Protein AF-A0A9X1KWG5-F1 (afdb_monomer_lite)

Secondary structure (DSSP, 8-state):
-----------SSSHHHHTT------------S---S--TIIIIIHHHHHHHHTT-TTHHHHHHHHHTTTEEE-TTS-EEEE--GGG-HHHHHHTS--BSS-HHHHHHHHHHHHHT--SHHHHHHHHHHHHHHHHTEETTTTEEPBHHHHHHHSTTSTT-GGGSHHHHHHHHHHHHHHTT--GGGS-THHHHHHHHHT--HHHHHHHHHHHHHHHTT-SEEEEEGGGHHHHHHHHHHH--S-EEEEEEEE-TTS-EEEEEEEE-TT-TTTHHHHTS--

Organism: NCBI:txid2879465

Foldseek 3Di:
DDDDDDDDDDDPPPVVVVVPPPDDDDDDPDDPDDPQAAFLLLQQLLQLLLCVLQVPPCSNLLSQLLCVLFAHADPLGDGPDGDVLLVPLVCCVQQLVQAQAALVVQLVVLLVQCLPDPDSNSNSSSLNSLSSSLLQQDPVVNTGHHSVCVPPPPRPRSNPSLQVLVSQVVSSQSSCVSVVHDPVSDDCLLSNVSSVPSDDRLLNSQSSSLVVCQSVVPQKDKAAPVNVVSNVVSVVVVVPQPDKDWAWDADPVRGIIIMIGRDDPVPPPCVVVVVVPD

Structure (mmCIF, N/CA/C/O backbone):
data_AF-A0A9X1KWG5-F1
#
_entry.id   AF-A0A9X1KWG5-F1
#
loop_
_atom_site.group_PDB
_atom_site.id
_atom_site.type_symbol
_atom_site.label_atom_id
_atom_site.label_alt_id
_atom_site.label_comp_id
_atom_site.label_asym_id
_atom_site.label_entity_id
_atom_site.label_seq_id
_atom_site.pdbx_PDB_ins_code
_atom_site.Cartn_x
_atom_site.Cartn_y
_atom_site.Cartn_z
_atom_site.occupancy
_atom_site.B_iso_or_equiv
_atom_site.auth_seq_id
_atom_site.auth_comp_id
_atom_site.auth_asym_id
_atom_site.auth_atom_id
_atom_site.pdbx_PDB_model_num
ATOM 1 N N . MET A 1 1 ? -36.859 0.861 64.905 1.00 45.53 1 MET A N 1
ATOM 2 C CA . MET A 1 1 ? -37.191 2.152 64.253 1.00 45.53 1 MET A CA 1
ATOM 3 C C . MET A 1 1 ? -35.965 2.612 63.467 1.00 45.53 1 MET A C 1
ATOM 5 O O . MET A 1 1 ? -34.962 2.935 64.073 1.00 45.53 1 MET A O 1
ATOM 9 N N . LYS A 1 2 ? -35.886 2.253 62.179 1.00 50.62 2 LYS A N 1
ATOM 10 C CA . LYS A 1 2 ? -35.896 3.161 61.008 1.00 50.62 2 LYS A CA 1
ATOM 11 C C . LYS A 1 2 ? -34.927 4.355 61.095 1.00 50.62 2 LYS A C 1
ATOM 13 O O . LYS A 1 2 ? -35.296 5.399 61.612 1.00 50.62 2 LYS A O 1
ATOM 18 N N . SER A 1 3 ? -33.773 4.227 60.436 1.00 44.81 3 SER A N 1
ATOM 19 C CA . SER A 1 3 ? -33.130 5.342 59.731 1.00 44.81 3 SER A CA 1
ATOM 20 C C . SER A 1 3 ? -32.400 4.812 58.492 1.00 44.81 3 SER A C 1
ATOM 22 O O . SER A 1 3 ? -31.294 4.289 58.556 1.00 44.81 3 SER A O 1
ATOM 24 N N . LEU A 1 4 ? -33.102 4.886 57.365 1.00 53.97 4 LEU A N 1
ATOM 25 C CA . LEU A 1 4 ? -32.580 4.826 56.004 1.00 53.97 4 LEU A CA 1
ATOM 26 C C . LEU A 1 4 ? -32.917 6.187 55.403 1.00 53.97 4 LEU A C 1
ATOM 28 O O . LEU A 1 4 ? -34.087 6.566 55.488 1.00 53.97 4 LEU A O 1
ATOM 32 N N . LYS A 1 5 ? -31.940 6.870 54.792 1.00 52.62 5 LYS A N 1
ATOM 33 C CA . LYS A 1 5 ? -32.085 7.698 53.575 1.00 52.62 5 LYS A CA 1
ATOM 34 C C . LYS A 1 5 ? -30.846 8.567 53.356 1.00 52.62 5 LYS A C 1
ATOM 36 O O . LYS A 1 5 ? -30.609 9.497 54.116 1.00 52.62 5 LYS A O 1
ATOM 41 N N . ASN A 1 6 ? -30.115 8.273 52.281 1.00 46.72 6 ASN A N 1
ATOM 42 C CA . ASN A 1 6 ? -29.757 9.208 51.201 1.00 46.72 6 ASN A CA 1
ATOM 43 C C . ASN A 1 6 ? -28.420 8.820 50.562 1.00 46.72 6 ASN A C 1
ATOM 45 O O . ASN A 1 6 ? -27.360 9.259 50.988 1.00 46.72 6 ASN A O 1
ATOM 49 N N . SER A 1 7 ? -28.487 8.043 49.483 1.00 44.41 7 SER A N 1
ATOM 50 C CA . SER A 1 7 ? -27.449 8.054 48.451 1.00 44.41 7 SER A CA 1
ATOM 51 C C . SER A 1 7 ? -28.084 7.663 47.121 1.00 44.41 7 SER A C 1
ATOM 53 O O . SER A 1 7 ? -28.163 6.496 46.754 1.00 44.41 7 SER A O 1
ATOM 55 N N . ALA A 1 8 ? -28.652 8.658 46.447 1.00 51.59 8 ALA A N 1
ATOM 56 C CA . ALA A 1 8 ? -29.133 8.544 45.079 1.00 51.59 8 ALA A CA 1
ATOM 57 C C . ALA A 1 8 ? -29.124 9.942 44.467 1.00 51.59 8 ALA A C 1
ATOM 59 O O . ALA A 1 8 ? -30.056 10.711 44.679 1.00 51.59 8 ALA A O 1
ATOM 60 N N . ARG A 1 9 ? -28.032 10.277 43.778 1.00 49.09 9 ARG A N 1
ATOM 61 C CA . ARG A 1 9 ? -27.898 11.348 42.775 1.00 49.09 9 ARG A CA 1
ATOM 62 C C . ARG A 1 9 ? -26.442 11.321 42.326 1.00 49.09 9 ARG A C 1
ATOM 64 O O . ARG A 1 9 ? -25.606 11.797 43.074 1.00 49.09 9 ARG A O 1
ATOM 71 N N . ASN A 1 10 ? -26.153 10.662 41.200 1.00 46.31 10 ASN A N 1
ATOM 72 C CA . ASN A 1 10 ? -24.987 10.900 40.322 1.00 46.31 10 ASN A CA 1
ATOM 73 C C . ASN A 1 10 ? -24.961 9.884 39.161 1.00 46.31 10 ASN A C 1
ATOM 75 O O . ASN A 1 10 ? -23.993 9.158 38.968 1.00 46.31 10 ASN A O 1
ATOM 79 N N . SER A 1 11 ? -26.039 9.796 38.378 1.00 44.12 11 SER A N 1
ATOM 80 C CA . SER A 1 11 ? -26.076 8.927 37.186 1.00 44.12 11 SER A CA 1
ATOM 81 C C . SER A 1 11 ? -26.567 9.623 35.912 1.00 44.12 11 SER A C 1
ATOM 83 O O . SER A 1 11 ? -26.790 8.954 34.911 1.00 44.12 11 SER A O 1
ATOM 85 N N . CYS A 1 12 ? -26.684 10.956 35.904 1.00 41.62 12 CYS A N 1
ATOM 86 C CA . CYS A 1 12 ? -27.269 11.693 34.773 1.00 41.62 12 CYS A CA 1
ATOM 87 C C . CYS A 1 12 ? -26.262 12.394 33.838 1.00 41.62 12 CYS A C 1
ATOM 89 O O . CYS A 1 12 ? -26.688 13.117 32.948 1.00 41.62 12 CYS A O 1
ATOM 91 N N . SER A 1 13 ? -24.945 12.203 33.998 1.00 43.72 13 SER A N 1
ATOM 92 C CA . SER A 1 13 ? -23.951 12.982 33.227 1.00 43.72 13 SER A CA 1
ATOM 93 C C . SER A 1 13 ? -23.232 12.222 32.105 1.00 43.72 13 SER A C 1
ATOM 95 O O . SER A 1 13 ? -22.479 12.837 31.359 1.00 43.72 13 SER A O 1
ATOM 97 N N . LEU A 1 14 ? -23.448 10.908 31.948 1.00 42.88 14 LEU A N 1
ATOM 98 C CA . LEU A 1 14 ? -22.701 10.107 30.960 1.00 42.88 14 LEU A CA 1
ATOM 99 C C . LEU A 1 14 ? -23.362 10.064 29.569 1.00 42.88 14 LEU A C 1
ATOM 101 O O . LEU A 1 14 ? -22.677 9.861 28.574 1.00 42.88 14 LEU A O 1
ATOM 105 N N . PHE A 1 15 ? -24.670 10.325 29.473 1.00 39.06 15 PHE A N 1
ATOM 106 C CA . PHE A 1 15 ? -25.356 10.436 28.176 1.00 39.06 15 PHE A CA 1
ATOM 107 C C . PHE A 1 15 ? -24.995 11.728 27.419 1.00 39.06 15 PHE A C 1
ATOM 109 O O . PHE A 1 15 ? -25.072 11.776 26.194 1.00 39.06 15 PHE A O 1
ATOM 116 N N . ALA A 1 16 ? -24.532 12.763 28.125 1.00 40.62 16 ALA A N 1
ATOM 117 C CA . ALA A 1 16 ? -24.180 14.041 27.514 1.00 40.62 16 ALA A CA 1
ATOM 118 C C . ALA A 1 16 ? -22.830 14.013 26.769 1.00 40.62 16 ALA A C 1
ATOM 120 O O . ALA A 1 16 ? -22.649 14.780 25.829 1.00 40.62 16 ALA A O 1
ATOM 121 N N . LEU A 1 17 ? -21.903 13.115 27.133 1.00 39.09 17 LEU A N 1
ATOM 122 C CA . LEU A 1 17 ? -20.563 13.090 26.530 1.00 39.09 17 LEU A CA 1
ATOM 123 C C . LEU A 1 17 ? -20.515 12.355 25.178 1.00 39.09 17 LEU A C 1
ATOM 125 O O . LEU A 1 17 ? -19.706 12.701 24.326 1.00 39.09 17 LEU A O 1
ATOM 129 N N . ILE A 1 18 ? -21.410 11.387 24.949 1.00 42.06 18 ILE A N 1
ATOM 130 C CA . ILE A 1 18 ? -21.508 10.663 23.665 1.00 42.06 18 ILE A CA 1
ATOM 131 C C . ILE A 1 18 ? -22.286 11.485 22.623 1.00 42.06 18 ILE A C 1
ATOM 133 O O . ILE A 1 18 ? -22.055 11.358 21.425 1.00 42.06 18 ILE A O 1
ATOM 137 N N . THR A 1 19 ? -23.158 12.395 23.067 1.00 39.53 19 THR A N 1
ATOM 138 C CA . THR A 1 19 ? -23.986 13.210 22.161 1.00 39.53 19 THR A CA 1
ATOM 139 C C . THR A 1 19 ? -23.224 14.415 21.573 1.00 39.53 19 THR A C 1
ATOM 141 O O . THR A 1 19 ? -23.697 15.035 20.627 1.00 39.53 19 THR A O 1
ATOM 144 N N . LEU A 1 20 ? -22.022 14.738 22.073 1.00 38.78 20 LEU A N 1
ATOM 145 C CA . LEU A 1 20 ? -21.254 15.928 21.667 1.00 38.78 20 LEU A CA 1
ATOM 146 C C . LEU A 1 20 ? -20.083 15.639 20.706 1.00 38.78 20 LEU A C 1
ATOM 148 O O . LEU A 1 20 ? -19.134 16.414 20.635 1.00 38.78 20 LEU A O 1
ATOM 152 N N . PHE A 1 21 ? -20.143 14.539 19.952 1.00 42.09 21 PHE A N 1
ATOM 153 C CA . PHE A 1 21 ? -19.191 14.231 18.873 1.00 42.09 21 PHE A CA 1
ATOM 154 C C . PHE A 1 21 ? -19.901 14.090 17.515 1.00 42.09 21 PHE A C 1
ATOM 156 O O . PHE A 1 21 ? -19.603 13.211 16.716 1.00 42.09 21 PHE A O 1
ATOM 163 N N . GLN A 1 22 ? -20.854 14.979 17.227 1.00 39.62 22 GLN A N 1
ATOM 164 C CA . GLN A 1 22 ? -21.285 15.253 15.852 1.00 39.62 22 GLN A CA 1
ATOM 165 C C . GLN A 1 22 ? -20.450 16.413 15.300 1.00 39.62 22 GLN A C 1
ATOM 167 O O . GLN A 1 22 ? -20.933 17.534 15.165 1.00 39.62 22 GLN A O 1
ATOM 172 N N . ILE A 1 23 ? -19.171 16.155 15.013 1.00 41.50 23 ILE A N 1
ATOM 173 C CA . ILE A 1 23 ? -18.357 17.074 14.212 1.00 41.50 23 ILE A CA 1
ATOM 174 C C . ILE A 1 23 ? -18.350 16.570 12.773 1.00 41.50 23 ILE A C 1
ATOM 176 O O . ILE A 1 23 ? -18.013 15.431 12.458 1.00 41.50 23 ILE A O 1
ATOM 180 N N . THR A 1 24 ? -18.808 17.477 11.926 1.00 44.44 24 THR A N 1
ATOM 181 C CA . THR A 1 24 ? -19.051 17.399 10.496 1.00 44.44 24 THR A CA 1
ATOM 182 C C . THR A 1 24 ? -17.863 16.872 9.694 1.00 44.44 24 THR A C 1
ATOM 184 O O . THR A 1 24 ? -16.793 17.476 9.689 1.00 44.44 24 THR A O 1
ATOM 187 N N . SER A 1 25 ? -18.096 15.834 8.897 1.00 37.28 25 SER A N 1
ATOM 188 C CA . SER A 1 25 ? -17.346 15.582 7.661 1.00 37.28 25 SER A CA 1
ATOM 189 C C . SER A 1 25 ? -18.310 15.048 6.599 1.00 37.28 25 SER A C 1
ATOM 191 O O . SER A 1 25 ? -18.398 13.860 6.306 1.00 37.28 25 SER A O 1
ATOM 193 N N . SER A 1 26 ? -19.111 15.953 6.033 1.00 35.28 26 SER A N 1
ATOM 194 C CA . SER A 1 26 ? -19.900 15.669 4.835 1.00 35.28 26 SER A CA 1
ATOM 195 C C . SER A 1 26 ? -19.004 15.823 3.608 1.00 35.28 26 SER A C 1
ATOM 197 O O . SER A 1 26 ? -18.832 16.932 3.101 1.00 35.28 26 SER A O 1
ATOM 199 N N . VAL A 1 27 ? -18.436 14.716 3.126 1.00 40.97 27 VAL A N 1
ATOM 200 C CA . VAL A 1 27 ? -17.744 14.680 1.831 1.00 40.97 27 VAL A CA 1
ATOM 201 C C . VAL A 1 27 ? -18.563 13.855 0.834 1.00 40.97 27 VAL A C 1
ATOM 203 O O . VAL A 1 27 ? -18.941 12.701 1.059 1.00 40.97 27 VAL A O 1
ATOM 206 N N . ASN A 1 28 ? -18.876 14.486 -0.295 1.00 39.41 28 ASN A N 1
ATOM 207 C CA . ASN A 1 28 ? -19.620 13.925 -1.418 1.00 39.41 28 ASN A CA 1
ATOM 208 C C . ASN A 1 28 ? -18.843 12.800 -2.134 1.00 39.41 28 ASN A C 1
ATOM 210 O O . ASN A 1 28 ? -18.210 13.018 -3.153 1.00 39.41 28 ASN A O 1
ATOM 214 N N . THR A 1 29 ? -18.929 11.566 -1.656 1.00 41.38 29 THR A N 1
ATOM 215 C CA . THR A 1 29 ? -18.741 10.342 -2.459 1.00 41.38 29 THR A CA 1
ATOM 216 C C . THR A 1 29 ? -20.048 9.870 -3.122 1.00 41.38 29 THR A C 1
ATOM 218 O O . THR A 1 29 ? -20.840 9.144 -2.524 1.00 41.38 29 THR A O 1
ATOM 221 N N . LEU A 1 30 ? -20.308 10.328 -4.345 1.00 38.75 30 LEU A N 1
ATOM 222 C CA . LEU A 1 30 ? -21.215 9.684 -5.302 1.00 38.75 30 LEU A CA 1
ATOM 223 C C . LEU A 1 30 ? -20.331 9.203 -6.456 1.00 38.75 30 LEU A C 1
ATOM 225 O O . LEU A 1 30 ? -20.010 9.994 -7.334 1.00 38.75 30 LEU A O 1
ATOM 229 N N . ALA A 1 31 ? -19.880 7.948 -6.401 1.00 38.25 31 ALA A N 1
ATOM 230 C CA . ALA A 1 31 ? -19.326 7.204 -7.538 1.00 38.25 31 ALA A CA 1
ATOM 231 C C . ALA A 1 31 ? -19.077 5.742 -7.126 1.00 38.25 31 ALA A C 1
ATOM 233 O O . ALA A 1 31 ? -17.944 5.331 -6.906 1.00 38.25 31 ALA A O 1
ATOM 234 N N . HIS A 1 32 ? -20.140 4.944 -7.008 1.00 41.28 32 HIS A N 1
ATOM 235 C CA . HIS A 1 32 ? -20.019 3.482 -6.947 1.00 41.28 32 HIS A CA 1
ATOM 236 C C . HIS A 1 32 ? -20.259 2.881 -8.337 1.00 41.28 32 HIS A C 1
ATOM 238 O O . HIS A 1 32 ? -21.113 2.022 -8.543 1.00 41.28 32 HIS A O 1
ATOM 244 N N . GLN A 1 33 ? -19.541 3.405 -9.332 1.00 36.22 33 GLN A N 1
ATOM 245 C CA . GLN A 1 33 ? -19.541 2.843 -10.674 1.00 36.22 33 GLN A CA 1
ATOM 246 C C . GLN A 1 33 ? -18.182 3.111 -11.331 1.00 36.22 33 GLN A C 1
ATOM 248 O O . GLN A 1 33 ? -17.820 4.261 -11.548 1.00 36.22 33 GLN A O 1
ATOM 253 N N . GLN A 1 34 ? -17.472 2.017 -11.640 1.00 38.81 34 GLN A N 1
ATOM 254 C CA . GLN A 1 34 ? -16.161 1.906 -12.313 1.00 38.81 34 GLN A CA 1
ATOM 255 C C . GLN A 1 34 ? -14.879 1.896 -11.446 1.00 38.81 34 GLN A C 1
ATOM 257 O O . GLN A 1 34 ? -13.943 2.639 -11.709 1.00 38.81 34 GLN A O 1
ATOM 262 N N . MET A 1 35 ? -14.753 0.929 -10.524 1.00 36.28 35 MET A N 1
ATOM 263 C CA . MET A 1 35 ? -13.444 0.387 -10.093 1.00 36.28 35 MET A CA 1
ATOM 264 C C . MET A 1 35 ? -13.080 -0.840 -10.937 1.00 36.28 35 MET A C 1
ATOM 266 O O . MET A 1 35 ? -13.149 -1.988 -10.496 1.00 36.28 35 MET A O 1
ATOM 270 N N . MET A 1 36 ? -12.776 -0.627 -12.217 1.00 40.19 36 MET A N 1
ATOM 271 C CA . MET A 1 36 ? -12.386 -1.737 -13.092 1.00 40.19 36 MET A CA 1
ATOM 272 C C . MET A 1 36 ? -10.885 -2.022 -13.118 1.00 40.19 36 MET A C 1
ATOM 274 O O . MET A 1 36 ? -10.538 -3.043 -13.708 1.00 40.19 36 MET A O 1
ATOM 278 N N . PHE A 1 37 ? -10.017 -1.219 -12.478 1.00 47.06 37 PHE A N 1
ATOM 279 C CA . PHE A 1 37 ? -8.599 -1.285 -12.845 1.00 47.06 37 PHE A CA 1
ATOM 280 C C . PHE A 1 37 ? -7.496 -1.313 -11.776 1.00 47.06 37 PHE A C 1
ATOM 282 O O . PHE A 1 37 ? -6.451 -1.796 -12.169 1.00 47.06 37 PHE A O 1
ATOM 289 N N . TYR A 1 38 ? -7.633 -0.929 -10.497 1.00 53.00 38 TYR A N 1
ATOM 290 C CA . TYR A 1 38 ? -6.427 -0.833 -9.634 1.00 53.00 38 TYR A CA 1
ATOM 291 C C . TYR A 1 38 ? -6.679 -1.022 -8.132 1.00 53.00 38 TYR A C 1
ATOM 293 O O . TYR A 1 38 ? -7.771 -0.719 -7.649 1.00 53.00 38 TYR A O 1
ATOM 301 N N . GLU A 1 39 ? -5.664 -1.522 -7.418 1.00 72.25 39 GLU A N 1
ATOM 302 C CA . GLU A 1 39 ? -5.718 -1.928 -6.009 1.00 72.25 39 GLU A CA 1
ATOM 303 C C . GLU A 1 39 ? -5.018 -0.910 -5.087 1.00 72.25 39 GLU A C 1
ATOM 305 O O . GLU A 1 39 ? -3.817 -0.681 -5.195 1.00 72.25 39 GLU A O 1
ATOM 310 N N . THR A 1 40 ? -5.753 -0.315 -4.139 1.00 79.94 40 THR A N 1
ATOM 311 C CA . THR A 1 40 ? -5.179 0.686 -3.208 1.00 79.94 40 THR A CA 1
ATOM 312 C C . THR A 1 40 ? -4.411 0.067 -2.039 1.00 79.94 40 THR A C 1
ATOM 314 O O . THR A 1 40 ? -3.670 0.766 -1.344 1.00 79.94 40 THR A O 1
ATOM 317 N N . ASP A 1 41 ? -4.593 -1.229 -1.771 1.00 81.44 41 ASP A N 1
ATOM 318 C CA . ASP A 1 41 ? -3.932 -1.927 -0.667 1.00 81.44 41 ASP A CA 1
ATOM 319 C C . ASP A 1 41 ? -2.436 -2.111 -0.941 1.00 81.44 41 ASP A C 1
ATOM 321 O O . ASP A 1 41 ? -1.619 -1.803 -0.070 1.00 81.44 41 ASP A O 1
ATOM 325 N N . GLY A 1 42 ? -2.066 -2.537 -2.153 1.00 80.44 42 GLY A N 1
ATOM 326 C CA . GLY A 1 42 ? -0.677 -2.776 -2.560 1.00 80.44 42 GLY A CA 1
ATOM 327 C C . GLY A 1 42 ? 0.159 -1.505 -2.753 1.00 80.44 42 GLY A C 1
ATOM 328 O O . GLY A 1 42 ? 1.358 -1.503 -2.458 1.00 80.44 42 GLY A O 1
ATOM 329 N N . HIS A 1 43 ? -0.451 -0.408 -3.205 1.00 90.50 43 HIS A N 1
ATOM 330 C CA . HIS A 1 43 ? 0.248 0.861 -3.433 1.00 90.50 43 HIS A CA 1
ATOM 331 C C . HIS A 1 43 ? 0.024 1.840 -2.286 1.00 90.50 43 HIS A C 1
ATOM 333 O O . HIS A 1 43 ? 0.900 1.970 -1.433 1.00 90.50 43 HIS A O 1
ATOM 339 N N . TYR A 1 44 ? -1.129 2.515 -2.231 1.00 95.25 44 TYR A N 1
ATOM 340 C CA . TYR A 1 44 ? -1.378 3.568 -1.245 1.00 95.25 44 TYR A CA 1
ATOM 341 C C . TYR A 1 44 ? -1.186 3.097 0.203 1.00 95.25 44 TYR A C 1
ATOM 343 O O . TYR A 1 44 ? -0.332 3.620 0.922 1.00 95.25 44 TYR A O 1
ATOM 351 N N . TRP A 1 45 ? -1.978 2.118 0.649 1.00 95.75 45 TRP A N 1
ATOM 352 C CA . TRP A 1 45 ? -2.065 1.778 2.069 1.00 95.75 45 TRP A CA 1
ATOM 353 C C . TRP A 1 45 ? -0.822 1.053 2.585 1.00 95.75 45 TRP A C 1
ATOM 355 O O . TRP A 1 45 ? -0.359 1.366 3.683 1.00 95.75 45 TRP A O 1
ATOM 365 N N . THR A 1 46 ? -0.247 0.135 1.800 1.00 96.50 46 THR A N 1
ATOM 366 C CA . THR A 1 46 ? 1.001 -0.545 2.179 1.00 96.50 46 THR A CA 1
ATOM 367 C C . THR A 1 46 ? 2.148 0.459 2.305 1.00 96.50 46 THR A C 1
ATOM 369 O O . THR A 1 46 ? 2.826 0.481 3.333 1.00 96.50 46 THR A O 1
ATOM 372 N N . VAL A 1 47 ? 2.331 1.351 1.320 1.00 97.25 47 VAL A N 1
ATOM 373 C CA . VAL A 1 47 ? 3.386 2.379 1.373 1.00 97.25 47 VAL A CA 1
ATOM 374 C C . VAL A 1 47 ? 3.153 3.345 2.534 1.00 97.25 47 VAL A C 1
ATOM 376 O O . VAL A 1 47 ? 4.091 3.644 3.273 1.00 97.25 47 VAL A O 1
ATOM 379 N N . LEU A 1 48 ? 1.910 3.795 2.743 1.00 97.25 48 LEU A N 1
ATOM 380 C CA . LEU A 1 48 ? 1.559 4.678 3.857 1.00 97.25 48 LEU A CA 1
ATOM 381 C C . LEU A 1 48 ? 1.948 4.065 5.198 1.00 97.25 48 LEU A C 1
ATOM 383 O O . LEU A 1 48 ? 2.566 4.733 6.029 1.00 97.25 48 LEU A O 1
ATOM 387 N N . LEU A 1 49 ? 1.588 2.801 5.405 1.00 97.25 49 LEU A N 1
ATOM 388 C CA . LEU A 1 49 ? 1.792 2.132 6.675 1.00 97.25 49 LEU A CA 1
ATOM 389 C C . LEU A 1 49 ? 3.272 1.868 6.950 1.00 97.25 49 LEU A C 1
ATOM 391 O O . LEU A 1 49 ? 3.732 2.166 8.051 1.00 97.25 49 LEU A O 1
ATOM 395 N N . VAL A 1 50 ? 4.030 1.415 5.944 1.00 97.25 50 VAL A N 1
ATOM 396 C CA . VAL A 1 50 ? 5.491 1.271 6.052 1.00 97.25 50 VAL A CA 1
ATOM 397 C C . VAL A 1 50 ? 6.135 2.615 6.394 1.00 97.25 50 VAL A C 1
ATOM 399 O O . VAL A 1 50 ? 6.870 2.713 7.374 1.00 97.25 50 VAL A O 1
ATOM 402 N N . CYS A 1 51 ? 5.823 3.682 5.650 1.00 97.25 51 CYS A N 1
ATOM 403 C CA . CYS A 1 51 ? 6.405 4.997 5.914 1.00 97.25 51 CYS A CA 1
ATOM 404 C C . CYS A 1 51 ? 6.045 5.537 7.307 1.00 97.25 51 CYS A C 1
ATOM 406 O O . CYS A 1 51 ? 6.896 6.146 7.955 1.00 97.25 51 CYS A O 1
ATOM 408 N N . LYS A 1 52 ? 4.811 5.320 7.785 1.00 96.44 52 LYS A N 1
ATOM 409 C CA . LYS A 1 52 ? 4.396 5.742 9.132 1.00 96.44 52 LYS A CA 1
ATOM 410 C C . LYS A 1 52 ? 5.104 4.956 10.231 1.00 96.44 52 LYS A C 1
ATOM 412 O O . LYS A 1 52 ? 5.549 5.581 11.187 1.00 96.44 52 LYS A O 1
ATOM 417 N N . GLN A 1 53 ? 5.239 3.634 10.103 1.00 96.00 53 GLN A N 1
ATOM 418 C CA . GLN A 1 53 ? 5.972 2.837 11.094 1.00 96.00 53 GLN A CA 1
ATOM 419 C C . GLN A 1 53 ? 7.463 3.217 11.149 1.00 96.00 53 GLN A C 1
ATOM 421 O O . GLN A 1 53 ? 8.047 3.210 12.225 1.00 96.00 53 GLN A O 1
ATOM 426 N N . LEU A 1 54 ? 8.049 3.654 10.027 1.00 95.56 54 LEU A N 1
ATOM 427 C CA . LEU A 1 54 ? 9.411 4.206 9.967 1.00 95.56 54 LEU A CA 1
ATOM 428 C C . LEU A 1 54 ? 9.541 5.657 10.458 1.00 95.56 54 LEU A C 1
ATOM 430 O O . LEU A 1 54 ? 10.628 6.228 10.403 1.00 95.56 54 LEU A O 1
ATOM 434 N N . GLY A 1 55 ? 8.448 6.298 10.879 1.00 95.44 55 GLY A N 1
ATOM 435 C CA . GLY A 1 55 ? 8.475 7.691 11.323 1.00 95.44 55 GLY A CA 1
ATOM 436 C C . GLY A 1 55 ? 8.811 8.698 10.216 1.00 95.44 55 GLY A C 1
ATOM 437 O O . GLY A 1 55 ? 9.284 9.793 10.513 1.00 95.44 55 GLY A O 1
ATOM 438 N N . ILE A 1 56 ? 8.574 8.364 8.941 1.00 96.06 56 ILE A N 1
ATOM 439 C CA . ILE A 1 56 ? 8.839 9.271 7.816 1.00 96.06 56 ILE A CA 1
ATOM 440 C C . ILE A 1 56 ? 7.809 10.415 7.8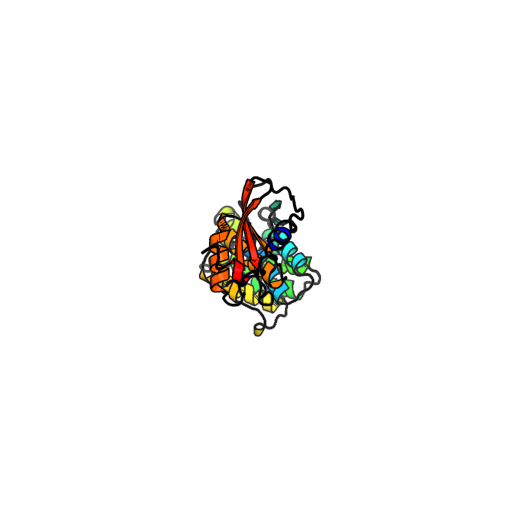34 1.00 96.06 56 ILE A C 1
ATOM 442 O O . ILE A 1 56 ? 6.618 10.156 7.632 1.00 96.06 56 ILE A O 1
ATOM 446 N N . PRO A 1 57 ? 8.223 11.691 7.995 1.00 96.62 57 PRO A N 1
ATOM 447 C CA . PRO A 1 57 ? 7.278 12.804 8.145 1.00 96.62 57 PRO A CA 1
ATOM 448 C C . PRO A 1 57 ? 6.346 13.003 6.940 1.00 96.62 57 PRO A C 1
ATOM 450 O O . PRO A 1 57 ? 5.191 13.384 7.097 1.00 96.62 57 PRO A O 1
ATOM 453 N N . GLU A 1 58 ? 6.827 12.704 5.731 1.00 97.62 58 GLU A N 1
ATOM 454 C CA . GLU A 1 58 ? 6.092 12.880 4.470 1.00 97.62 58 GLU A CA 1
ATOM 455 C C . GLU A 1 58 ? 5.275 11.638 4.051 1.00 97.62 58 GLU A C 1
ATOM 457 O O . GLU A 1 58 ? 4.911 11.516 2.881 1.00 97.62 58 GLU A O 1
ATOM 462 N N . ALA A 1 59 ? 4.999 10.696 4.964 1.00 97.38 59 ALA A N 1
ATOM 463 C CA . ALA A 1 59 ? 4.389 9.395 4.649 1.00 97.38 59 ALA A CA 1
ATOM 464 C C . ALA A 1 59 ? 3.118 9.484 3.780 1.00 97.38 59 ALA A C 1
ATOM 466 O O . ALA A 1 59 ? 2.993 8.763 2.794 1.00 97.38 59 ALA A O 1
ATOM 467 N N . GLU A 1 60 ? 2.198 10.399 4.096 1.00 96.94 60 GLU A N 1
ATOM 468 C CA . GLU A 1 60 ? 0.948 10.588 3.339 1.00 96.94 60 GLU A CA 1
ATOM 469 C C . GLU A 1 60 ? 1.195 11.101 1.916 1.00 96.94 60 GLU A C 1
ATOM 471 O O . GLU A 1 60 ? 0.561 10.639 0.967 1.00 96.94 60 GLU A O 1
ATOM 476 N N . ALA A 1 61 ? 2.154 12.015 1.745 1.00 98.00 61 ALA A N 1
ATOM 477 C CA . ALA A 1 61 ? 2.517 12.546 0.436 1.00 98.00 61 ALA A CA 1
ATOM 478 C C . ALA A 1 61 ? 3.220 11.488 -0.430 1.00 98.00 61 ALA A C 1
ATOM 480 O O . ALA A 1 61 ? 2.978 11.420 -1.637 1.00 98.00 61 ALA A O 1
ATOM 481 N N . ILE A 1 62 ? 4.063 10.650 0.182 1.00 98.44 62 ILE A N 1
ATOM 482 C CA . ILE A 1 62 ? 4.715 9.513 -0.479 1.00 98.44 62 ILE A CA 1
ATOM 483 C C . ILE A 1 62 ? 3.665 8.488 -0.916 1.00 98.44 62 ILE A C 1
ATOM 485 O O . ILE A 1 62 ? 3.651 8.106 -2.083 1.00 98.44 62 ILE A O 1
ATOM 489 N N . ALA A 1 63 ? 2.761 8.093 -0.019 1.00 97.31 63 ALA A N 1
ATOM 490 C CA . ALA A 1 63 ? 1.699 7.133 -0.311 1.00 97.31 63 ALA A CA 1
ATOM 491 C C . ALA A 1 63 ? 0.758 7.623 -1.415 1.00 97.31 63 ALA A C 1
ATOM 493 O O . ALA A 1 63 ? 0.489 6.901 -2.373 1.00 97.31 63 ALA A O 1
ATOM 494 N N . TYR A 1 64 ? 0.321 8.885 -1.343 1.00 97.00 64 TYR A N 1
ATOM 495 C CA . TYR A 1 64 ? -0.472 9.494 -2.408 1.00 97.00 64 TYR A CA 1
ATOM 496 C C . TYR A 1 64 ? 0.269 9.452 -3.747 1.00 97.00 64 TYR A C 1
ATOM 498 O O . TYR A 1 64 ? -0.316 9.111 -4.770 1.00 97.00 64 TYR A O 1
ATOM 506 N N . ALA A 1 65 ? 1.564 9.775 -3.760 1.00 97.69 65 ALA A N 1
ATOM 507 C CA . ALA A 1 65 ? 2.366 9.726 -4.976 1.00 97.69 65 ALA A CA 1
ATOM 508 C C . ALA A 1 65 ? 2.638 8.301 -5.484 1.00 97.69 65 ALA A C 1
ATOM 510 O O . ALA A 1 65 ? 2.901 8.154 -6.677 1.00 97.69 65 ALA A O 1
ATOM 511 N N . ALA A 1 66 ? 2.581 7.288 -4.616 1.00 97.12 66 ALA A N 1
ATOM 512 C CA . ALA A 1 66 ? 2.649 5.884 -5.006 1.00 97.12 66 ALA A CA 1
ATOM 513 C C . ALA A 1 66 ? 1.357 5.422 -5.685 1.00 97.12 66 ALA A C 1
ATOM 515 O O . ALA A 1 66 ? 1.406 4.704 -6.668 1.00 97.12 66 ALA A O 1
ATOM 516 N N . GLU A 1 67 ? 0.204 5.900 -5.236 1.00 95.56 67 GLU A N 1
ATOM 517 C CA . GLU A 1 67 ? -1.076 5.606 -5.889 1.00 95.56 67 GLU A CA 1
ATOM 518 C C . GLU A 1 67 ? -1.294 6.437 -7.160 1.00 95.56 67 GLU A C 1
ATOM 520 O O . GLU A 1 67 ? -1.957 6.011 -8.104 1.00 95.56 67 GLU A O 1
ATOM 525 N N . TYR A 1 68 ? -0.714 7.643 -7.201 1.00 95.88 68 TYR A N 1
ATOM 526 C CA . TYR A 1 68 ? -0.986 8.634 -8.235 1.00 95.88 68 TYR A CA 1
ATOM 527 C C . TYR A 1 68 ? -0.835 8.143 -9.677 1.00 95.88 68 TYR A C 1
ATOM 529 O O . TYR A 1 68 ? -1.557 8.673 -10.518 1.00 95.88 68 TYR A O 1
ATOM 537 N N . PRO A 1 69 ? 0.082 7.230 -10.055 1.00 94.38 69 PRO A N 1
ATOM 538 C CA . PRO A 1 69 ? 0.107 6.653 -11.396 1.00 94.38 69 PRO A CA 1
ATOM 539 C C . PRO A 1 69 ? -1.232 6.050 -11.820 1.00 94.38 69 PRO A C 1
ATOM 541 O O . PRO A 1 69 ? -1.659 6.323 -12.940 1.00 94.38 69 PRO A O 1
ATOM 544 N N . ASP A 1 70 ? -1.914 5.357 -10.916 1.00 91.38 70 ASP A N 1
ATOM 545 C CA . ASP A 1 70 ? -3.134 4.604 -11.197 1.00 91.38 70 ASP A CA 1
ATOM 546 C C . ASP A 1 70 ? -4.391 5.382 -10.853 1.00 91.38 70 ASP A C 1
ATOM 548 O O . ASP A 1 70 ? -5.323 5.455 -11.658 1.00 91.38 70 ASP A O 1
ATOM 552 N N . ASN A 1 71 ? -4.409 6.038 -9.694 1.00 93.19 71 ASN A N 1
ATOM 553 C CA . ASN A 1 71 ? -5.590 6.721 -9.196 1.00 93.19 71 ASN A CA 1
ATOM 554 C C . ASN A 1 71 ? -5.265 8.072 -8.562 1.00 93.19 71 ASN A C 1
ATOM 556 O O . ASN A 1 71 ? -4.221 8.311 -7.969 1.00 93.19 71 ASN A O 1
ATOM 560 N N . VAL A 1 72 ? -6.218 8.988 -8.666 1.00 93.12 72 VAL A N 1
ATOM 561 C CA . VAL A 1 72 ? -6.282 10.186 -7.835 1.00 93.12 72 VAL A CA 1
ATOM 562 C C . VAL A 1 72 ? -7.104 9.831 -6.604 1.00 93.12 72 VAL A C 1
ATOM 564 O O . VAL A 1 72 ? -8.230 9.347 -6.741 1.00 93.12 72 VAL A O 1
ATOM 567 N N . MET A 1 73 ? -6.551 10.103 -5.426 1.00 91.25 73 MET A N 1
ATOM 568 C CA . MET A 1 73 ? -7.172 9.829 -4.129 1.00 91.25 73 MET A CA 1
ATOM 569 C C . MET A 1 73 ? -7.680 11.116 -3.472 1.00 91.25 73 MET A C 1
ATOM 571 O O . MET A 1 73 ? -7.166 12.203 -3.740 1.00 91.25 73 MET A O 1
ATOM 575 N N . ASN A 1 74 ? -8.669 11.009 -2.588 1.00 89.56 74 ASN A N 1
ATOM 576 C CA . ASN A 1 74 ? -8.971 12.068 -1.625 1.00 89.56 74 ASN A CA 1
ATOM 577 C C . ASN A 1 74 ? -8.160 11.889 -0.324 1.00 89.56 74 ASN A C 1
ATOM 579 O O . ASN A 1 74 ? -7.392 10.940 -0.176 1.00 89.56 74 ASN A O 1
ATOM 583 N N . GLN A 1 75 ? -8.338 12.812 0.624 1.00 84.88 75 GLN A N 1
ATOM 584 C CA . GLN A 1 75 ? -7.630 12.805 1.913 1.00 84.88 75 GLN A CA 1
ATOM 585 C C . GLN A 1 75 ? -7.992 11.610 2.810 1.00 84.88 75 GLN A C 1
ATOM 587 O O . GLN A 1 75 ? -7.194 11.222 3.653 1.00 84.88 75 GLN A O 1
ATOM 592 N N . ASP A 1 76 ? -9.160 10.998 2.607 1.00 82.44 76 ASP A N 1
ATOM 593 C CA . ASP A 1 76 ? -9.621 9.841 3.383 1.00 82.44 76 ASP A CA 1
ATOM 594 C C . ASP A 1 76 ? -9.103 8.498 2.828 1.00 82.44 76 ASP A C 1
ATOM 596 O O . ASP A 1 76 ? -9.441 7.429 3.361 1.00 82.44 76 ASP A O 1
ATOM 600 N N . GLY A 1 77 ? -8.320 8.550 1.742 1.00 84.62 77 GLY A N 1
ATOM 601 C CA . GLY A 1 77 ? -7.775 7.388 1.048 1.00 84.62 77 GLY A CA 1
ATOM 602 C C . GLY A 1 77 ? -8.775 6.685 0.126 1.00 84.62 77 GLY A C 1
ATOM 603 O O . GLY A 1 77 ? -8.637 5.488 -0.099 1.00 84.62 77 GLY A O 1
ATOM 604 N N . TYR A 1 78 ? -9.784 7.393 -0.397 1.00 87.12 78 TYR A N 1
ATOM 605 C CA . TYR A 1 78 ? -10.694 6.863 -1.421 1.00 87.12 78 TYR A CA 1
ATOM 606 C C . TYR A 1 78 ? -10.296 7.325 -2.822 1.00 87.12 78 TYR A C 1
ATOM 608 O O . TYR A 1 78 ? -9.949 8.493 -3.025 1.00 87.12 78 TYR A O 1
ATOM 616 N N . ILE A 1 79 ? -10.440 6.434 -3.807 1.00 89.19 79 ILE A N 1
ATOM 617 C CA . ILE A 1 79 ? -10.275 6.764 -5.225 1.00 89.19 79 ILE A CA 1
ATOM 618 C C . ILE A 1 79 ? -11.370 7.751 -5.642 1.00 89.19 79 ILE A C 1
ATOM 620 O O . ILE A 1 79 ? -12.560 7.463 -5.532 1.00 89.19 79 ILE A O 1
ATOM 624 N N . VAL A 1 80 ? -10.969 8.904 -6.177 1.00 91.00 80 VAL A N 1
ATOM 625 C CA . VAL A 1 80 ? -11.887 9.875 -6.799 1.00 91.00 80 VAL A CA 1
ATOM 626 C C . VAL A 1 80 ? -11.853 9.825 -8.321 1.00 91.00 80 VAL A C 1
ATOM 628 O O . VAL A 1 80 ? -12.805 10.252 -8.972 1.00 91.00 80 VAL A O 1
ATOM 631 N N . LYS A 1 81 ? -10.753 9.340 -8.907 1.00 90.25 81 LYS A N 1
ATOM 632 C CA . LYS A 1 81 ? -10.594 9.238 -10.361 1.00 90.25 81 LYS A CA 1
ATOM 633 C C . LYS A 1 81 ? -9.478 8.268 -10.732 1.00 90.25 81 LYS A C 1
ATOM 635 O O . LYS A 1 81 ? -8.333 8.507 -10.364 1.00 90.25 81 LYS A O 1
ATOM 640 N N . SER A 1 82 ? -9.769 7.277 -11.566 1.00 88.50 82 SER A N 1
ATOM 641 C CA . SER A 1 82 ? -8.730 6.450 -12.190 1.00 88.50 82 SER A CA 1
ATOM 642 C C . SER A 1 82 ? -8.037 7.170 -13.346 1.00 88.50 82 SER A C 1
ATOM 644 O O . SER A 1 82 ? -8.619 8.013 -14.041 1.00 88.50 82 SER A O 1
ATOM 646 N N . ARG A 1 83 ? -6.765 6.846 -13.559 1.00 88.12 83 ARG A N 1
ATOM 647 C CA . ARG A 1 83 ? -5.927 7.395 -14.623 1.00 88.12 83 ARG A CA 1
ATOM 648 C C . ARG A 1 83 ? -5.706 6.352 -15.710 1.00 88.12 83 ARG A C 1
ATOM 650 O O . ARG A 1 83 ? -5.722 5.153 -15.482 1.00 88.12 83 ARG A O 1
ATOM 657 N N . MET A 1 84 ? -5.479 6.839 -16.928 1.00 86.44 84 MET A N 1
ATOM 658 C CA . MET A 1 84 ? -5.283 5.993 -18.109 1.00 86.44 84 MET A CA 1
ATOM 659 C C . MET A 1 84 ? -3.795 5.771 -18.420 1.00 86.44 84 MET A C 1
ATOM 661 O O . MET A 1 84 ? -3.392 5.762 -19.583 1.00 86.44 84 MET A O 1
ATOM 665 N N . THR A 1 85 ? -2.941 5.651 -17.400 1.00 86.19 85 THR A N 1
ATOM 666 C CA . THR A 1 85 ? -1.499 5.386 -17.578 1.00 86.19 85 THR A CA 1
ATOM 667 C C . THR A 1 85 ? -1.245 4.032 -18.235 1.00 86.19 85 THR A C 1
ATOM 669 O O . THR A 1 85 ? -0.249 3.897 -18.952 1.00 86.19 85 THR A O 1
ATOM 672 N N . TYR A 1 86 ? -2.166 3.072 -18.095 1.00 81.94 86 TYR A N 1
ATOM 673 C CA . TYR A 1 86 ? -2.181 1.795 -18.826 1.00 81.94 86 TYR A CA 1
ATOM 674 C C . TYR A 1 86 ? -2.153 1.927 -20.344 1.00 81.94 86 TYR A C 1
ATOM 676 O O . TYR A 1 86 ? -1.526 1.115 -21.020 1.00 81.94 86 TYR A O 1
ATOM 684 N N . LEU A 1 87 ? -2.724 3.004 -20.888 1.00 84.56 87 LEU A N 1
ATOM 685 C CA . LEU A 1 87 ? -2.705 3.278 -22.326 1.00 84.56 87 LEU A CA 1
ATOM 686 C C . LEU A 1 87 ? -1.393 3.910 -22.809 1.00 84.56 87 LEU A C 1
ATOM 688 O O . LEU A 1 87 ? -1.231 4.133 -24.006 1.00 84.56 87 LEU A O 1
ATOM 692 N N . LEU A 1 88 ? -0.458 4.234 -21.910 1.00 89.62 88 LEU A N 1
ATOM 693 C CA . LEU A 1 88 ? 0.772 4.953 -22.235 1.00 89.62 88 LEU A CA 1
ATOM 694 C C . LEU A 1 88 ? 1.981 4.005 -22.164 1.00 89.62 88 LEU A C 1
ATOM 696 O O . LEU A 1 88 ? 2.527 3.809 -21.076 1.00 89.62 88 LEU A O 1
ATOM 700 N N . PRO A 1 89 ? 2.506 3.482 -23.294 1.00 90.44 89 PRO A N 1
ATOM 701 C CA . PRO A 1 89 ? 3.583 2.482 -23.286 1.00 90.44 89 PRO A CA 1
ATOM 702 C C . PRO A 1 89 ? 4.839 2.915 -22.522 1.00 90.44 89 PRO A C 1
ATOM 704 O O . PRO A 1 89 ? 5.509 2.102 -21.887 1.00 90.44 89 PRO A O 1
ATOM 707 N N . LYS A 1 90 ? 5.161 4.215 -22.552 1.00 93.56 90 LYS A N 1
ATOM 708 C CA . LYS A 1 90 ? 6.274 4.771 -21.771 1.00 93.56 90 LYS A CA 1
ATOM 709 C C . LYS A 1 90 ? 6.012 4.684 -20.264 1.00 93.56 90 LYS A C 1
ATOM 711 O O . LYS A 1 90 ? 6.934 4.337 -19.535 1.00 93.56 90 LYS A O 1
ATOM 716 N N . SER A 1 91 ? 4.787 4.970 -19.814 1.00 93.06 91 SER A N 1
ATOM 717 C CA . SER A 1 91 ? 4.393 4.837 -18.403 1.00 93.06 91 SER A CA 1
ATOM 718 C C . SER A 1 91 ? 4.421 3.376 -17.977 1.00 93.06 91 SER A C 1
ATOM 720 O O . SER A 1 91 ? 4.979 3.057 -16.936 1.00 93.06 91 SER A O 1
ATOM 722 N N . GLN A 1 92 ? 3.931 2.477 -18.830 1.00 92.06 92 GLN A N 1
ATOM 723 C CA . GLN A 1 92 ? 3.926 1.043 -18.550 1.00 92.06 92 GLN A CA 1
ATOM 724 C C . GLN A 1 92 ? 5.314 0.485 -18.271 1.00 92.06 92 GLN A C 1
ATOM 726 O O . GLN A 1 92 ? 5.526 -0.237 -17.304 1.00 92.06 92 GLN A O 1
ATOM 731 N N . LYS A 1 93 ? 6.301 0.897 -19.065 1.00 93.75 93 LYS A N 1
ATOM 732 C CA . LYS A 1 93 ? 7.680 0.466 -18.843 1.00 93.75 93 LYS A CA 1
ATOM 733 C C . LYS A 1 93 ? 8.350 1.185 -17.678 1.00 93.75 93 LYS A C 1
ATOM 735 O O . LYS A 1 93 ? 9.062 0.535 -16.924 1.00 93.75 93 LYS A O 1
ATOM 740 N N . LYS A 1 94 ? 8.172 2.506 -17.541 1.00 95.56 94 LYS A N 1
ATOM 741 C CA . LYS A 1 94 ? 8.935 3.344 -16.589 1.00 95.56 94 LYS A CA 1
ATOM 742 C C . LYS A 1 94 ? 8.334 3.447 -15.193 1.00 95.56 94 LYS A C 1
ATOM 744 O O . LYS A 1 94 ? 9.074 3.659 -14.243 1.00 95.56 94 LYS A O 1
ATOM 749 N N . VAL A 1 95 ? 7.023 3.321 -15.075 1.00 94.88 95 VAL A N 1
ATOM 750 C CA . VAL A 1 95 ? 6.304 3.452 -13.806 1.00 94.88 95 VAL A CA 1
ATOM 751 C C . VAL A 1 95 ? 5.788 2.086 -13.374 1.00 94.88 95 VAL A C 1
ATOM 753 O O . VAL A 1 95 ? 6.131 1.667 -12.283 1.00 94.88 95 VAL A O 1
ATOM 756 N N . HIS A 1 96 ? 5.165 1.329 -14.281 1.00 93.69 96 HIS A N 1
ATOM 757 C CA . HIS A 1 96 ? 4.522 0.052 -13.937 1.00 93.69 96 HIS A CA 1
ATOM 758 C C . HIS A 1 96 ? 5.384 -1.201 -14.122 1.00 93.69 96 HIS A C 1
ATOM 760 O O . HIS A 1 96 ? 4.866 -2.304 -14.169 1.00 93.69 96 HIS A O 1
ATOM 766 N N . ALA A 1 97 ? 6.695 -1.077 -14.331 1.00 95.06 97 ALA A N 1
ATOM 767 C CA . ALA A 1 97 ? 7.602 -2.226 -14.506 1.00 95.06 97 ALA A CA 1
ATOM 768 C C . ALA A 1 97 ? 7.170 -3.300 -15.550 1.00 95.06 97 ALA A C 1
ATOM 770 O O . ALA A 1 97 ? 7.671 -4.421 -15.546 1.00 95.06 97 ALA A O 1
ATOM 771 N N . LEU A 1 98 ? 6.298 -2.970 -16.513 1.00 92.50 98 LEU A N 1
ATOM 772 C CA . LEU A 1 98 ? 5.808 -3.898 -17.543 1.00 92.50 98 LEU A CA 1
ATOM 773 C C . LEU A 1 98 ? 6.763 -3.966 -18.743 1.00 92.50 98 LEU A C 1
ATOM 775 O O . LEU A 1 98 ? 6.443 -3.596 -19.884 1.00 92.50 98 LEU A O 1
ATOM 779 N N . THR A 1 99 ? 7.993 -4.390 -18.473 1.00 94.94 99 THR A N 1
ATOM 780 C CA . THR A 1 99 ? 9.113 -4.286 -19.416 1.00 94.94 99 THR A CA 1
ATOM 781 C C . THR A 1 99 ? 9.290 -5.520 -20.292 1.00 94.94 99 THR A C 1
ATOM 783 O O . THR A 1 99 ? 9.776 -5.396 -21.417 1.00 94.94 99 THR A O 1
ATOM 786 N N . GLY A 1 100 ? 8.845 -6.692 -19.828 1.00 94.50 100 GLY A N 1
ATOM 787 C CA . GLY A 1 100 ? 9.177 -7.982 -20.442 1.00 94.50 100 GLY A CA 1
ATOM 788 C C . GLY A 1 100 ? 10.596 -8.485 -20.131 1.00 94.50 100 GLY A C 1
ATOM 789 O O . GLY A 1 100 ? 10.988 -9.520 -20.673 1.00 94.50 100 GLY A O 1
ATOM 790 N N . GLY A 1 101 ? 11.359 -7.742 -19.317 1.00 96.06 101 GLY A N 1
ATOM 791 C CA . GLY A 1 101 ? 12.738 -8.043 -18.926 1.00 96.06 101 GLY A CA 1
ATOM 792 C C . GLY A 1 101 ? 12.853 -9.061 -17.790 1.00 96.06 101 GLY A C 1
ATOM 793 O O . GLY A 1 101 ? 11.909 -9.809 -17.508 1.00 96.06 101 GLY A O 1
ATOM 794 N N . LEU A 1 102 ? 14.028 -9.095 -17.157 1.00 97.75 102 LEU A N 1
ATOM 795 C CA . LEU A 1 102 ? 14.309 -9.950 -16.003 1.00 97.75 102 LEU A CA 1
ATOM 796 C C . LEU A 1 102 ? 13.805 -9.290 -14.703 1.00 97.75 102 LEU A C 1
ATOM 798 O O . LEU A 1 102 ? 14.067 -8.103 -14.500 1.00 97.75 102 LEU A O 1
ATOM 802 N N . PRO A 1 103 ? 13.104 -10.020 -13.815 1.00 96.69 103 PRO A N 1
ATOM 803 C CA . PRO A 1 103 ? 12.618 -9.471 -12.549 1.00 96.69 103 PRO A CA 1
ATOM 804 C C . PRO A 1 103 ? 13.725 -8.903 -11.658 1.00 96.69 103 PRO A C 1
ATOM 806 O O . PRO A 1 103 ? 13.550 -7.858 -11.039 1.00 96.69 103 PRO A O 1
ATOM 809 N N . GLU A 1 104 ? 14.887 -9.554 -11.621 1.00 97.25 104 GLU A N 1
ATOM 810 C CA . GLU A 1 104 ? 16.023 -9.155 -10.789 1.00 97.25 104 GLU A CA 1
ATOM 811 C C . GLU A 1 104 ? 16.589 -7.796 -11.223 1.00 97.25 104 GLU A C 1
ATOM 813 O O . GLU A 1 104 ? 16.934 -6.966 -10.382 1.00 97.25 104 GLU A O 1
ATOM 818 N N . GLU A 1 105 ? 16.630 -7.539 -12.534 1.00 98.00 105 GLU A N 1
ATOM 819 C CA . GLU A 1 105 ? 17.051 -6.248 -13.087 1.00 98.00 105 GLU A CA 1
ATOM 820 C C . GLU A 1 105 ? 16.053 -5.141 -12.725 1.00 98.00 105 GLU A C 1
ATOM 822 O O . GLU A 1 105 ? 16.456 -4.065 -12.278 1.00 98.00 105 GLU A O 1
ATOM 827 N N . GLU A 1 106 ? 14.747 -5.404 -12.847 1.00 97.81 106 GLU A N 1
ATOM 828 C CA . GLU A 1 106 ? 13.714 -4.426 -12.481 1.00 97.81 106 GLU A CA 1
ATOM 829 C C . GLU A 1 106 ? 13.683 -4.125 -10.979 1.00 97.81 106 GLU A C 1
ATOM 831 O O . GLU A 1 106 ? 13.439 -2.979 -10.587 1.00 97.81 106 GLU A O 1
ATOM 836 N N . LEU A 1 107 ? 13.979 -5.118 -10.133 1.00 97.56 107 LEU A N 1
ATOM 837 C CA . LEU A 1 107 ? 14.102 -4.921 -8.689 1.00 97.56 107 LEU A CA 1
ATOM 838 C C . LEU A 1 107 ? 15.270 -3.988 -8.367 1.00 97.56 107 LEU A C 1
ATOM 840 O O . LEU A 1 107 ? 15.106 -3.048 -7.588 1.00 97.56 107 LEU A O 1
ATOM 844 N N . VAL A 1 108 ? 16.434 -4.201 -8.989 1.00 97.94 108 VAL A N 1
ATOM 845 C CA . VAL A 1 108 ? 17.601 -3.321 -8.817 1.00 97.94 108 VAL A CA 1
ATOM 846 C C . VAL A 1 108 ? 17.280 -1.898 -9.275 1.00 97.94 108 VAL A C 1
ATOM 848 O O . VAL A 1 108 ? 17.535 -0.953 -8.530 1.00 97.94 108 VAL A O 1
ATOM 851 N N . ILE A 1 109 ? 16.659 -1.731 -10.448 1.00 97.94 109 ILE A N 1
ATOM 852 C CA . ILE A 1 109 ? 16.254 -0.413 -10.962 1.00 97.94 109 ILE A CA 1
ATOM 853 C C . ILE A 1 109 ? 15.299 0.282 -9.987 1.00 97.94 109 ILE A C 1
ATOM 855 O O . ILE A 1 109 ? 15.498 1.452 -9.661 1.00 97.94 109 ILE A O 1
ATOM 859 N N . SER A 1 110 ? 14.280 -0.423 -9.495 1.00 97.88 110 SER A N 1
ATOM 860 C CA . SER A 1 110 ? 13.277 0.147 -8.587 1.00 97.88 110 SER A CA 1
ATOM 861 C C . SER A 1 110 ? 13.880 0.559 -7.243 1.00 97.88 110 SER A C 1
ATOM 863 O O . SER A 1 110 ? 13.576 1.640 -6.736 1.00 97.88 110 SER A O 1
ATOM 865 N N . ARG A 1 111 ? 14.800 -0.249 -6.699 1.00 97.56 111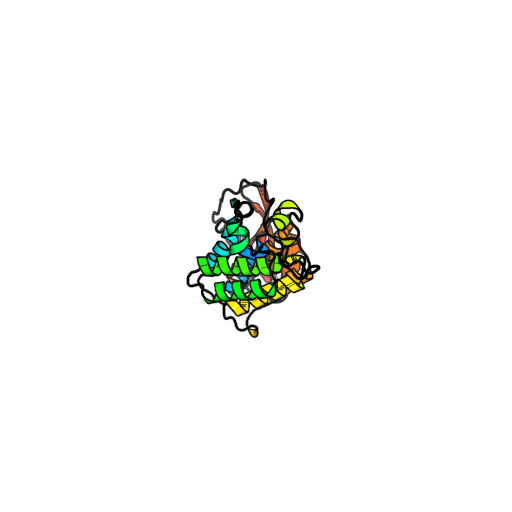 ARG A N 1
ATOM 866 C CA . ARG A 1 111 ? 15.549 0.076 -5.475 1.00 97.56 111 ARG A CA 1
ATOM 867 C C . ARG A 1 111 ? 16.455 1.295 -5.668 1.00 97.56 111 ARG A C 1
ATOM 869 O O . ARG A 1 111 ? 16.448 2.180 -4.817 1.00 97.56 111 ARG A O 1
ATOM 876 N N . ILE A 1 112 ? 17.173 1.395 -6.793 1.00 97.50 112 ILE A N 1
ATOM 877 C CA . ILE A 1 112 ? 17.991 2.578 -7.125 1.00 97.50 112 ILE A CA 1
ATOM 878 C C . ILE A 1 112 ? 17.107 3.823 -7.248 1.00 97.50 112 ILE A C 1
ATOM 880 O O . ILE A 1 112 ? 17.411 4.849 -6.645 1.00 97.50 112 ILE A O 1
ATOM 884 N N . MET A 1 113 ? 15.978 3.732 -7.961 1.00 98.06 113 MET A N 1
ATOM 885 C CA . MET A 1 113 ? 15.033 4.846 -8.090 1.00 98.06 113 MET A CA 1
ATOM 886 C C . MET A 1 113 ? 14.548 5.354 -6.730 1.00 98.06 113 MET A C 1
ATOM 888 O O . MET A 1 113 ? 14.389 6.562 -6.559 1.00 98.06 113 MET A O 1
ATOM 892 N N . LEU A 1 114 ? 14.306 4.449 -5.777 1.00 97.44 114 LEU A N 1
ATOM 893 C CA . LEU A 1 114 ? 13.853 4.811 -4.438 1.00 97.44 114 LEU A CA 1
ATOM 894 C C . LEU A 1 114 ? 14.991 5.405 -3.593 1.00 97.44 114 LEU A C 1
ATOM 896 O O . LEU A 1 114 ? 14.781 6.426 -2.942 1.00 97.44 114 LEU A O 1
ATOM 900 N N . ALA A 1 115 ? 16.199 4.840 -3.671 1.00 96.38 115 ALA A N 1
ATOM 901 C CA . ALA A 1 115 ? 17.385 5.348 -2.980 1.00 96.38 115 ALA A CA 1
ATOM 902 C C . ALA A 1 115 ? 17.816 6.747 -3.467 1.00 96.38 115 ALA A C 1
ATOM 904 O O . ALA A 1 115 ? 18.263 7.576 -2.676 1.00 96.38 115 ALA A O 1
ATOM 905 N N . GLU A 1 116 ? 17.657 7.039 -4.760 1.00 97.25 116 GLU A N 1
ATOM 906 C CA . GLU A 1 116 ? 18.013 8.333 -5.357 1.00 97.25 116 GLU A CA 1
ATOM 907 C C . GLU A 1 116 ? 16.893 9.386 -5.265 1.00 97.25 116 GLU A C 1
ATOM 909 O O . GLU A 1 116 ? 17.096 10.554 -5.619 1.00 97.25 116 GLU A O 1
ATOM 914 N N . ALA A 1 117 ? 15.697 9.005 -4.809 1.00 98.12 117 ALA A N 1
ATOM 915 C CA . ALA A 1 117 ? 14.539 9.887 -4.771 1.00 98.12 117 ALA A CA 1
ATOM 916 C C . ALA A 1 117 ? 14.685 11.006 -3.725 1.00 98.12 117 ALA A C 1
ATOM 918 O O . ALA A 1 117 ? 14.780 10.772 -2.520 1.00 98.12 117 ALA A O 1
ATOM 919 N N . LYS A 1 118 ? 14.599 12.263 -4.179 1.00 97.56 118 LYS A N 1
ATOM 920 C CA . LYS A 1 118 ? 14.832 13.461 -3.346 1.00 97.56 118 LYS A CA 1
ATOM 921 C C . LYS A 1 118 ? 13.557 14.136 -2.846 1.00 97.56 118 LYS A C 1
ATOM 923 O O . LYS A 1 118 ? 13.627 15.068 -2.056 1.00 97.56 118 LYS A O 1
ATOM 928 N N . SER A 1 119 ? 12.395 13.701 -3.322 1.00 98.25 119 SER A N 1
ATOM 929 C CA . SER A 1 119 ? 11.093 14.290 -2.988 1.00 98.25 119 SER A CA 1
ATOM 930 C C . SER A 1 119 ? 10.063 13.209 -2.693 1.00 98.25 119 SER A C 1
ATOM 932 O O . SER A 1 119 ? 10.160 12.110 -3.242 1.00 98.25 119 SER A O 1
ATOM 934 N N . ALA A 1 120 ? 9.032 13.535 -1.906 1.00 98.38 120 ALA A N 1
ATOM 935 C CA . ALA A 1 120 ? 7.913 12.631 -1.642 1.00 98.38 120 ALA A CA 1
ATOM 936 C C . ALA A 1 120 ? 7.301 12.055 -2.931 1.00 98.38 120 ALA A C 1
ATOM 938 O O . ALA A 1 120 ? 7.029 10.861 -3.019 1.00 98.38 120 ALA A O 1
ATOM 939 N N . ARG A 1 121 ? 7.181 12.882 -3.981 1.00 98.31 121 ARG A N 1
ATOM 940 C CA . ARG A 1 121 ? 6.675 12.451 -5.291 1.00 98.31 121 ARG A CA 1
ATOM 941 C C . ARG A 1 121 ? 7.565 11.402 -5.960 1.00 98.31 121 ARG A C 1
ATOM 943 O O . ARG A 1 121 ? 7.050 10.420 -6.492 1.00 98.31 121 ARG A O 1
ATOM 950 N N . GLN A 1 122 ? 8.880 11.622 -5.967 1.00 98.31 122 GLN A N 1
ATOM 951 C CA . GLN A 1 122 ? 9.835 10.662 -6.530 1.00 98.31 122 GLN A CA 1
ATOM 952 C C . GLN A 1 122 ? 9.857 9.369 -5.712 1.00 98.31 122 GLN A C 1
ATOM 954 O O . GLN A 1 122 ? 9.815 8.297 -6.305 1.00 98.31 122 GLN A O 1
ATOM 959 N N . LYS A 1 123 ? 9.837 9.472 -4.375 1.00 98.62 123 LYS A N 1
ATOM 960 C CA . LYS A 1 123 ? 9.791 8.321 -3.464 1.00 98.62 123 LYS A CA 1
ATOM 961 C C . LYS A 1 123 ? 8.533 7.491 -3.692 1.00 98.62 123 LYS A C 1
ATOM 963 O O . LYS A 1 123 ? 8.636 6.290 -3.887 1.00 98.62 123 LYS A O 1
ATOM 968 N N . GLY A 1 124 ? 7.366 8.132 -3.761 1.00 98.19 124 GLY A N 1
ATOM 969 C CA . GLY A 1 124 ? 6.103 7.453 -4.047 1.00 98.19 124 GLY A CA 1
ATOM 970 C C . GLY A 1 124 ? 6.109 6.768 -5.412 1.00 98.19 124 GLY A C 1
ATOM 971 O O . GLY A 1 124 ? 5.814 5.585 -5.504 1.00 98.19 124 GLY A O 1
ATOM 972 N N . THR A 1 125 ? 6.553 7.464 -6.467 1.00 97.88 125 THR A N 1
ATOM 973 C CA . THR A 1 125 ? 6.641 6.871 -7.818 1.00 97.88 125 THR A CA 1
ATOM 974 C C . THR A 1 125 ? 7.590 5.665 -7.857 1.00 97.88 125 THR A C 1
ATOM 976 O O . THR A 1 125 ? 7.318 4.684 -8.544 1.00 97.88 125 THR A O 1
ATOM 979 N N . ALA A 1 126 ? 8.710 5.726 -7.133 1.00 98.31 126 ALA A N 1
ATOM 980 C CA . ALA A 1 126 ? 9.655 4.618 -7.046 1.00 98.31 126 ALA A CA 1
ATOM 981 C C . ALA A 1 126 ? 9.112 3.449 -6.204 1.00 98.31 126 ALA A C 1
ATOM 983 O O . ALA A 1 126 ? 9.265 2.300 -6.608 1.00 98.31 126 ALA A O 1
ATOM 984 N N . ALA A 1 127 ? 8.427 3.728 -5.091 1.00 98.00 127 ALA A N 1
ATOM 985 C CA . ALA A 1 127 ? 7.758 2.720 -4.267 1.00 98.00 127 ALA A CA 1
ATOM 986 C C . ALA A 1 127 ? 6.644 1.993 -5.039 1.00 98.00 127 ALA A C 1
ATOM 988 O O . ALA A 1 127 ? 6.564 0.770 -4.989 1.00 98.00 127 ALA A O 1
ATOM 989 N N . HIS A 1 128 ? 5.857 2.730 -5.826 1.00 96.94 128 HIS A N 1
ATOM 990 C CA . HIS A 1 128 ? 4.886 2.162 -6.760 1.00 96.94 128 HIS A CA 1
ATOM 991 C C . HIS A 1 128 ? 5.549 1.198 -7.745 1.00 96.94 128 HIS A C 1
ATOM 993 O O . HIS A 1 128 ? 5.159 0.039 -7.837 1.00 96.94 128 HIS A O 1
ATOM 999 N N . ARG A 1 129 ? 6.615 1.647 -8.426 1.00 97.12 129 ARG A N 1
ATOM 1000 C CA . ARG A 1 129 ? 7.358 0.797 -9.366 1.00 97.12 129 ARG A CA 1
ATOM 1001 C C . ARG A 1 129 ? 7.900 -0.468 -8.695 1.00 97.12 129 ARG A C 1
ATOM 1003 O O . ARG A 1 129 ? 7.891 -1.537 -9.305 1.00 97.12 129 ARG A O 1
ATOM 1010 N N . LEU A 1 130 ? 8.391 -0.348 -7.462 1.00 97.38 130 LEU A N 1
ATOM 1011 C CA . LEU A 1 130 ? 8.879 -1.483 -6.688 1.00 97.38 130 LEU A CA 1
ATOM 1012 C C . LEU A 1 130 ? 7.757 -2.500 -6.436 1.00 97.38 130 LEU A C 1
ATOM 1014 O O . LEU A 1 130 ? 7.963 -3.680 -6.706 1.00 97.38 130 LEU A O 1
ATOM 1018 N N . GLY A 1 131 ? 6.573 -2.054 -6.006 1.00 95.44 131 GLY A N 1
ATOM 1019 C CA . GLY A 1 131 ? 5.397 -2.921 -5.851 1.00 95.44 131 GLY A CA 1
ATOM 1020 C C . GLY A 1 131 ? 4.999 -3.607 -7.156 1.00 95.44 131 GLY A C 1
ATOM 1021 O O . GLY A 1 131 ? 4.865 -4.832 -7.205 1.00 95.44 131 GLY A O 1
ATOM 1022 N N . ASP A 1 132 ? 4.941 -2.839 -8.243 1.00 94.62 132 ASP A N 1
ATOM 1023 C CA . ASP A 1 132 ? 4.632 -3.347 -9.582 1.00 94.62 132 ASP A CA 1
ATOM 1024 C C . ASP A 1 132 ? 5.678 -4.337 -10.099 1.00 94.62 132 ASP A C 1
ATOM 1026 O O . ASP A 1 132 ? 5.357 -5.235 -10.872 1.00 94.62 132 ASP A O 1
ATOM 1030 N N . THR A 1 133 ? 6.930 -4.241 -9.653 1.00 95.62 133 THR A N 1
ATOM 1031 C CA . THR A 1 133 ? 7.959 -5.222 -10.016 1.00 95.62 133 THR A CA 1
ATOM 1032 C C . THR A 1 133 ? 7.619 -6.610 -9.461 1.00 95.62 133 THR A C 1
ATOM 1034 O O . THR A 1 133 ? 7.728 -7.617 -10.166 1.00 95.62 133 THR A O 1
ATOM 1037 N N . TYR A 1 134 ? 7.138 -6.679 -8.220 1.00 94.94 134 TYR A N 1
ATOM 1038 C CA . TYR A 1 134 ? 6.692 -7.935 -7.624 1.00 94.94 134 TYR A CA 1
ATOM 1039 C C . TYR A 1 134 ? 5.395 -8.442 -8.263 1.00 94.94 134 TYR A C 1
ATOM 1041 O O . TYR A 1 134 ? 5.323 -9.610 -8.665 1.00 94.94 134 TYR A O 1
ATOM 1049 N N . ALA A 1 135 ? 4.398 -7.564 -8.404 1.00 91.75 135 ALA A N 1
ATOM 1050 C CA . ALA A 1 135 ? 3.102 -7.895 -8.993 1.00 91.75 135 ALA A CA 1
ATOM 1051 C C . ALA A 1 135 ? 3.252 -8.402 -10.441 1.00 91.75 135 ALA A C 1
ATOM 1053 O O . ALA A 1 135 ? 2.764 -9.471 -10.814 1.00 91.75 135 ALA A O 1
ATOM 1054 N N . HIS A 1 136 ? 4.054 -7.711 -11.253 1.00 92.31 136 HIS A N 1
ATOM 1055 C CA . HIS A 1 136 ? 4.197 -8.014 -12.674 1.00 92.31 136 HIS A CA 1
ATOM 1056 C C . HIS A 1 136 ? 5.261 -9.069 -13.007 1.00 92.31 136 HIS A C 1
ATOM 1058 O O . HIS A 1 136 ? 5.582 -9.272 -14.183 1.00 92.31 136 HIS A O 1
ATOM 1064 N N . THR A 1 137 ? 5.783 -9.787 -12.013 1.00 92.31 137 THR A N 1
ATOM 1065 C CA . THR A 1 137 ? 6.664 -10.932 -12.253 1.00 92.31 137 THR A CA 1
ATOM 1066 C C . THR A 1 137 ? 5.852 -12.177 -12.619 1.00 92.31 137 THR A C 1
ATOM 1068 O O . THR A 1 137 ? 5.049 -12.680 -11.831 1.00 92.31 137 THR A O 1
ATOM 1071 N N . ASN A 1 138 ? 6.102 -12.740 -13.801 1.00 91.25 138 ASN A N 1
ATOM 1072 C CA . ASN A 1 138 ? 5.568 -14.031 -14.218 1.00 91.25 138 ASN A CA 1
ATOM 1073 C C . ASN A 1 138 ? 6.471 -15.168 -13.726 1.00 91.25 138 ASN A C 1
ATOM 1075 O O . ASN A 1 138 ? 7.454 -15.515 -14.385 1.00 91.25 138 ASN A O 1
ATOM 1079 N N . ASP A 1 139 ? 6.086 -15.798 -12.619 1.00 88.88 139 ASP A N 1
ATOM 1080 C CA . ASP A 1 139 ? 6.874 -16.863 -11.979 1.00 88.88 139 ASP A CA 1
ATOM 1081 C C . ASP A 1 139 ? 7.095 -18.078 -12.881 1.00 88.88 139 ASP A C 1
ATOM 1083 O O . ASP A 1 139 ? 8.135 -18.718 -12.814 1.00 88.88 139 ASP A O 1
ATOM 1087 N N . LYS A 1 140 ? 6.152 -18.379 -13.782 1.00 90.69 140 LYS A N 1
ATOM 1088 C CA . LYS A 1 140 ? 6.275 -19.525 -14.697 1.00 90.69 140 LYS A CA 1
ATOM 1089 C C . LYS A 1 140 ? 7.308 -19.292 -15.792 1.00 90.69 140 LYS A C 1
ATOM 1091 O O . LYS A 1 140 ? 7.838 -20.246 -16.349 1.00 90.69 140 LYS A O 1
ATOM 1096 N N . LYS A 1 141 ? 7.514 -18.031 -16.173 1.00 92.81 141 LYS A N 1
ATOM 1097 C CA . LYS A 1 141 ? 8.430 -17.644 -17.252 1.00 92.81 141 LYS A CA 1
ATOM 1098 C C . LYS A 1 141 ? 9.724 -17.025 -16.733 1.00 92.81 141 LYS A C 1
ATOM 1100 O O . LYS A 1 141 ? 10.592 -16.762 -17.558 1.00 92.81 141 LYS A O 1
ATOM 1105 N N . HIS A 1 142 ? 9.822 -16.770 -15.426 1.00 94.56 142 HIS A N 1
ATOM 1106 C CA . HIS A 1 142 ? 10.902 -16.011 -14.791 1.00 94.56 142 HIS A CA 1
ATOM 1107 C C . HIS A 1 142 ? 11.190 -14.690 -15.526 1.00 94.56 142 HIS A C 1
ATOM 1109 O O . HIS A 1 142 ? 12.328 -14.362 -15.845 1.00 94.56 142 HIS A O 1
ATOM 1115 N N . LYS A 1 143 ? 10.120 -13.967 -15.885 1.00 95.31 143 LYS A N 1
ATOM 1116 C CA . LYS A 1 143 ? 10.171 -12.707 -16.643 1.00 95.31 143 LYS A CA 1
ATOM 1117 C C . LYS A 1 143 ? 9.106 -11.741 -16.165 1.00 95.31 143 LYS A C 1
ATOM 1119 O O . LYS A 1 143 ? 8.044 -12.167 -15.718 1.00 95.31 143 LYS A O 1
ATOM 1124 N N . MET A 1 144 ? 9.340 -10.453 -16.365 1.00 94.19 144 MET A N 1
ATOM 1125 C CA . MET A 1 144 ? 8.294 -9.444 -16.243 1.00 94.19 144 MET A CA 1
ATOM 1126 C C . MET A 1 144 ? 7.217 -9.653 -17.311 1.00 94.19 144 MET A C 1
ATOM 1128 O O . MET A 1 144 ? 7.507 -10.086 -18.433 1.00 94.19 144 MET A O 1
ATOM 1132 N N . PHE A 1 145 ? 5.964 -9.314 -17.015 1.00 91.06 145 PHE A N 1
ATOM 1133 C CA . PHE A 1 145 ? 4.956 -9.209 -18.066 1.00 91.06 145 PHE A CA 1
ATOM 1134 C C . PHE A 1 145 ? 5.324 -8.056 -19.023 1.00 91.06 145 PHE A C 1
ATOM 1136 O O . PHE A 1 145 ? 5.718 -6.976 -18.584 1.00 91.06 145 PHE A O 1
ATOM 1143 N N . PRO A 1 146 ? 5.217 -8.239 -20.350 1.00 90.88 146 PRO A N 1
ATOM 1144 C CA . PRO A 1 146 ? 5.408 -7.138 -21.283 1.00 90.88 146 PRO A CA 1
ATOM 1145 C C . PRO A 1 146 ? 4.147 -6.263 -21.335 1.00 90.88 146 PRO A C 1
ATOM 1147 O O . PRO A 1 146 ? 3.031 -6.784 -21.305 1.00 90.88 146 PRO A O 1
ATOM 1150 N N . HIS A 1 147 ? 4.324 -4.949 -21.507 1.00 82.50 147 HIS A N 1
ATOM 1151 C CA . HIS A 1 147 ? 3.240 -3.949 -21.532 1.00 82.50 147 HIS A CA 1
ATOM 1152 C C . HIS A 1 147 ? 2.003 -4.298 -22.382 1.00 82.50 147 HIS A C 1
ATOM 1154 O O . HIS A 1 147 ? 0.897 -3.952 -21.990 1.00 82.50 147 HIS A O 1
ATOM 1160 N N . ILE A 1 148 ? 2.153 -4.992 -23.517 1.00 72.81 148 ILE A N 1
ATOM 1161 C CA . ILE A 1 148 ? 1.013 -5.367 -24.378 1.00 72.81 148 ILE A CA 1
ATOM 1162 C C . ILE A 1 148 ? 0.217 -6.537 -23.779 1.00 72.81 148 ILE A C 1
ATOM 1164 O O . ILE A 1 148 ? -1.006 -6.559 -23.855 1.00 72.81 148 ILE A O 1
ATOM 1168 N N . ILE A 1 149 ? 0.893 -7.522 -23.180 1.00 66.06 149 ILE A N 1
ATOM 1169 C CA . ILE A 1 149 ? 0.247 -8.759 -22.709 1.00 66.06 149 ILE A CA 1
ATOM 1170 C C . ILE A 1 149 ? -0.381 -8.567 -21.325 1.00 66.06 149 ILE A C 1
ATOM 1172 O O . ILE A 1 149 ? -1.438 -9.143 -21.069 1.00 66.06 149 ILE A O 1
ATOM 1176 N N . GLY A 1 150 ? 0.242 -7.756 -20.459 1.00 57.75 150 GLY A N 1
ATOM 1177 C CA . GLY A 1 150 ? -0.285 -7.450 -19.122 1.00 57.75 150 GLY A CA 1
ATOM 1178 C C . GLY A 1 150 ? -1.705 -6.883 -19.183 1.00 57.75 150 GLY A C 1
ATOM 1179 O O . GLY A 1 150 ? -2.608 -7.437 -18.565 1.00 57.75 150 GLY A O 1
ATOM 1180 N N . HIS A 1 151 ? -1.918 -5.882 -20.043 1.00 57.00 151 HIS A N 1
ATOM 1181 C CA . HIS A 1 151 ? -3.191 -5.156 -20.133 1.00 57.00 151 HIS A CA 1
ATOM 1182 C C . HIS A 1 151 ? -4.269 -5.827 -20.984 1.00 57.00 151 HIS A C 1
ATOM 1184 O O . HIS A 1 151 ? -5.449 -5.671 -20.687 1.00 57.00 151 HIS A O 1
ATOM 1190 N N . LEU A 1 152 ? -3.907 -6.572 -22.038 1.00 57.59 152 LEU A N 1
ATOM 1191 C CA . LEU A 1 152 ? -4.908 -7.113 -22.970 1.00 57.59 152 LEU A CA 1
ATOM 1192 C C . LEU A 1 152 ? -5.405 -8.524 -22.614 1.00 57.59 152 LEU A C 1
ATOM 1194 O O . LEU A 1 152 ? -6.541 -8.858 -22.937 1.00 57.59 152 LEU A O 1
ATOM 1198 N N . PHE A 1 153 ? -4.568 -9.369 -21.995 1.00 52.34 153 PHE A N 1
ATOM 1199 C CA . PHE A 1 153 ? -4.842 -10.815 -21.908 1.00 52.34 153 PHE A CA 1
ATOM 1200 C C . PHE A 1 153 ? -4.914 -11.382 -20.489 1.00 52.34 153 PHE A C 1
ATOM 1202 O O . PHE A 1 153 ? -5.587 -12.393 -20.285 1.00 52.34 153 PHE A O 1
ATOM 1209 N N . HIS A 1 154 ? -4.254 -10.770 -19.501 1.00 53.56 154 HIS A N 1
ATOM 1210 C CA . HIS A 1 154 ? -4.307 -11.262 -18.117 1.00 53.56 154 HIS A CA 1
ATOM 1211 C C . HIS A 1 154 ? -5.319 -10.528 -17.233 1.00 53.56 154 HIS A C 1
ATOM 1213 O O . HIS A 1 154 ? -5.603 -11.016 -16.133 1.00 53.56 154 HIS A O 1
ATOM 1219 N N . MET A 1 155 ? -5.926 -9.441 -17.734 1.00 61.09 155 MET A N 1
ATOM 1220 C CA . MET A 1 155 ? -6.850 -8.597 -16.968 1.00 61.09 155 MET A CA 1
ATOM 1221 C C . MET A 1 155 ? -6.248 -8.312 -15.574 1.00 61.09 155 MET A C 1
ATOM 1223 O O . MET A 1 155 ? -5.040 -8.168 -15.441 1.00 61.09 155 MET A O 1
ATOM 1227 N N . LYS A 1 156 ? -7.071 -8.310 -14.524 1.00 56.56 156 LYS A N 1
ATOM 1228 C CA . LYS A 1 156 ? -6.727 -7.924 -13.147 1.00 56.56 156 LYS A CA 1
ATOM 1229 C C . LYS A 1 156 ? -5.710 -8.820 -12.424 1.00 56.56 156 LYS A C 1
ATOM 1231 O O . LYS A 1 156 ? -5.379 -8.531 -11.290 1.00 56.56 156 LYS A O 1
ATOM 1236 N N . LYS A 1 157 ? -5.307 -9.969 -12.981 1.00 58.09 157 LYS A N 1
ATOM 1237 C CA . LYS A 1 157 ? -4.618 -11.028 -12.209 1.00 58.09 157 LYS A CA 1
ATOM 1238 C C . LYS A 1 157 ? -3.171 -10.721 -11.794 1.00 58.09 157 LYS A C 1
ATOM 1240 O O . LYS A 1 157 ? -2.812 -11.168 -10.708 1.00 58.09 157 LYS A O 1
ATOM 1245 N N . PRO A 1 158 ? -2.331 -10.066 -12.618 1.00 60.41 158 PRO A N 1
ATOM 1246 C CA . PRO A 1 158 ? -0.952 -9.762 -12.235 1.00 60.41 158 PRO A CA 1
ATOM 1247 C C . PRO A 1 158 ? -0.871 -8.764 -11.077 1.00 60.41 158 PRO A C 1
ATOM 1249 O O . PRO A 1 158 ? 0.007 -8.882 -10.235 1.00 60.41 158 PRO A O 1
ATOM 1252 N N . ASP A 1 159 ? -1.826 -7.843 -11.008 1.00 63.38 159 ASP A N 1
ATOM 1253 C CA . ASP A 1 159 ? -1.755 -6.670 -10.129 1.00 63.38 159 ASP A CA 1
ATOM 1254 C C . ASP A 1 159 ? -2.102 -7.019 -8.667 1.00 63.38 159 ASP A C 1
ATOM 1256 O O . ASP A 1 159 ? -1.841 -6.247 -7.750 1.00 63.38 159 ASP A O 1
ATOM 1260 N N . GLN A 1 160 ? -2.624 -8.230 -8.434 1.00 72.75 160 GLN A N 1
ATOM 1261 C CA . GLN A 1 160 ? -3.094 -8.705 -7.130 1.00 72.75 160 GLN A CA 1
ATOM 1262 C C . GLN A 1 160 ? -1.958 -9.330 -6.327 1.00 72.75 160 GLN A C 1
ATOM 1264 O O . GLN A 1 160 ? -1.954 -10.537 -6.060 1.00 72.75 160 GLN A O 1
ATOM 1269 N N . ILE A 1 161 ? -0.964 -8.525 -5.954 1.00 82.12 161 ILE A N 1
ATOM 1270 C CA . ILE A 1 161 ? 0.209 -9.016 -5.216 1.00 82.12 161 ILE A CA 1
ATOM 1271 C C . ILE A 1 161 ? -0.183 -9.734 -3.915 1.00 82.12 161 ILE A C 1
ATOM 1273 O O . ILE A 1 161 ? 0.456 -10.718 -3.547 1.00 82.12 161 ILE A O 1
ATOM 1277 N N . HIS A 1 162 ? -1.287 -9.328 -3.277 1.00 73.19 162 HIS A N 1
ATOM 1278 C CA . HIS A 1 162 ? -1.840 -9.974 -2.082 1.00 73.19 162 HIS A CA 1
ATOM 1279 C C . HIS A 1 162 ? -2.229 -11.449 -2.309 1.00 73.19 162 HIS A C 1
ATOM 1281 O O . HIS A 1 162 ? -2.251 -12.240 -1.371 1.00 73.19 162 HIS A O 1
ATOM 1287 N N . ARG A 1 163 ? -2.484 -11.865 -3.559 1.00 80.50 163 ARG A N 1
ATOM 1288 C CA . ARG A 1 163 ? -2.743 -13.274 -3.919 1.00 80.50 163 ARG A CA 1
ATOM 1289 C C . ARG A 1 163 ? -1.481 -14.121 -4.010 1.00 80.50 163 ARG A C 1
ATOM 1291 O O . ARG A 1 163 ? -1.575 -15.334 -4.198 1.00 80.50 163 ARG A O 1
ATOM 1298 N N . ASN A 1 164 ? -0.311 -13.502 -3.895 1.00 88.62 164 ASN A N 1
ATOM 1299 C CA . ASN A 1 164 ? 0.961 -14.180 -3.729 1.00 88.62 164 ASN A CA 1
ATOM 1300 C C . ASN A 1 164 ? 1.587 -13.743 -2.389 1.00 88.62 164 ASN A C 1
ATOM 1302 O O . ASN A 1 164 ? 2.431 -12.843 -2.374 1.00 88.62 164 ASN A O 1
ATOM 1306 N N . PRO A 1 165 ? 1.187 -14.388 -1.274 1.00 90.19 165 PRO A N 1
ATOM 1307 C CA . PRO A 1 165 ? 1.611 -14.055 0.091 1.00 90.19 165 PRO A CA 1
ATOM 1308 C C . PRO A 1 165 ? 3.123 -13.819 0.221 1.00 90.19 165 PRO A C 1
ATOM 1310 O O . PRO A 1 165 ? 3.578 -12.799 0.737 1.00 90.19 165 PRO A O 1
ATOM 1313 N N . GLY A 1 166 ? 3.922 -14.723 -0.361 1.00 92.56 166 GLY A N 1
ATOM 1314 C CA . GLY A 1 166 ? 5.380 -14.630 -0.336 1.00 92.56 166 GLY A CA 1
ATOM 1315 C C . GLY A 1 166 ? 5.916 -13.380 -1.036 1.00 92.56 166 GLY A C 1
ATOM 1316 O O . GLY A 1 166 ? 6.780 -12.699 -0.486 1.00 92.56 166 GLY A O 1
ATOM 1317 N N . LYS A 1 167 ? 5.386 -13.035 -2.217 1.00 93.25 167 LYS A N 1
ATOM 1318 C CA . LYS A 1 167 ? 5.786 -11.810 -2.927 1.00 93.25 167 LYS A CA 1
ATOM 1319 C C . LYS A 1 167 ? 5.352 -10.549 -2.203 1.00 93.25 167 LYS A C 1
ATOM 1321 O O . LYS A 1 167 ? 6.117 -9.592 -2.176 1.00 93.25 167 LYS A O 1
ATOM 1326 N N . TYR A 1 168 ? 4.157 -10.544 -1.616 1.00 94.50 168 TYR A N 1
ATOM 1327 C CA . TYR A 1 168 ? 3.685 -9.400 -0.845 1.00 94.50 168 TYR A CA 1
ATOM 1328 C C . TYR A 1 168 ? 4.624 -9.096 0.328 1.00 94.50 168 TYR A C 1
ATOM 1330 O O . TYR A 1 168 ? 5.082 -7.965 0.474 1.00 94.50 168 TYR A O 1
ATOM 1338 N N . LEU A 1 169 ? 5.009 -10.112 1.107 1.00 95.44 169 LEU A N 1
ATOM 1339 C CA . LEU A 1 169 ? 5.949 -9.924 2.214 1.00 95.44 169 LEU A CA 1
ATOM 1340 C C . LEU A 1 169 ? 7.361 -9.552 1.741 1.00 95.44 169 LEU A C 1
ATOM 1342 O O . LEU A 1 169 ? 8.024 -8.738 2.382 1.00 95.44 169 LEU A O 1
ATOM 1346 N N . GLN A 1 170 ? 7.834 -10.100 0.617 1.00 95.94 170 GLN A N 1
ATOM 1347 C CA . GLN A 1 170 ? 9.108 -9.676 0.021 1.00 95.94 170 GLN A CA 1
ATOM 1348 C C . GLN A 1 170 ? 9.079 -8.199 -0.387 1.00 95.94 170 GLN A C 1
ATOM 1350 O O . GLN A 1 170 ? 10.011 -7.464 -0.067 1.00 95.94 170 GLN A O 1
ATOM 1355 N N . TYR A 1 171 ? 7.991 -7.752 -1.015 1.00 96.38 171 TYR A N 1
ATOM 1356 C CA . TYR A 1 171 ? 7.767 -6.351 -1.357 1.00 96.38 171 TYR A CA 1
ATOM 1357 C C . TYR A 1 171 ? 7.778 -5.444 -0.122 1.00 96.38 171 TYR A C 1
ATOM 1359 O O . TYR A 1 171 ? 8.495 -4.444 -0.113 1.00 96.38 171 TYR A O 1
ATOM 1367 N N . VAL A 1 172 ? 7.047 -5.805 0.937 1.00 96.38 172 VAL A N 1
ATOM 1368 C CA . VAL A 1 172 ? 7.025 -5.032 2.189 1.00 96.38 172 VAL A CA 1
ATOM 1369 C C . VAL A 1 172 ? 8.429 -4.928 2.797 1.00 96.38 172 VAL A C 1
ATOM 1371 O O . VAL A 1 172 ? 8.873 -3.828 3.122 1.00 96.38 172 VAL A O 1
ATOM 1374 N N . ASN A 1 173 ? 9.168 -6.037 2.884 1.00 96.12 173 ASN A N 1
ATOM 1375 C CA . ASN A 1 173 ? 10.544 -6.034 3.395 1.00 96.12 173 ASN A CA 1
ATOM 1376 C C . ASN A 1 173 ? 11.483 -5.166 2.544 1.00 96.12 173 ASN A C 1
ATOM 1378 O O . ASN A 1 173 ? 12.316 -4.430 3.075 1.00 96.12 173 ASN A O 1
ATOM 1382 N N . ASP A 1 174 ? 11.339 -5.211 1.221 1.00 96.38 174 ASP A N 1
ATOM 1383 C CA . ASP A 1 174 ? 12.114 -4.369 0.315 1.00 96.38 174 ASP A CA 1
ATOM 1384 C C . ASP A 1 174 ? 11.769 -2.885 0.444 1.00 96.38 174 ASP A C 1
ATOM 1386 O O . ASP A 1 174 ? 12.676 -2.054 0.364 1.00 96.38 174 ASP A O 1
ATOM 1390 N N . LEU A 1 175 ? 10.499 -2.532 0.664 1.00 96.69 175 LEU A N 1
ATOM 1391 C CA . LEU A 1 175 ? 10.108 -1.155 0.966 1.00 96.69 175 LEU A CA 1
ATOM 1392 C C . LEU A 1 175 ? 10.788 -0.674 2.246 1.00 96.69 175 LEU A C 1
ATOM 1394 O O . LEU A 1 175 ? 11.408 0.387 2.235 1.00 96.69 175 LEU A O 1
ATOM 1398 N N . ILE A 1 176 ? 10.714 -1.463 3.322 1.00 96.19 176 ILE A N 1
ATOM 1399 C CA . ILE A 1 176 ? 11.319 -1.134 4.622 1.00 96.19 176 ILE A CA 1
ATOM 1400 C C . ILE A 1 176 ? 12.816 -0.862 4.454 1.00 96.19 176 ILE A C 1
ATOM 1402 O O . ILE A 1 176 ? 13.299 0.204 4.843 1.00 96.19 176 ILE A O 1
ATOM 1406 N N . LYS A 1 177 ? 13.530 -1.776 3.785 1.00 95.50 177 LYS A N 1
ATOM 1407 C CA . LYS A 1 177 ? 14.959 -1.623 3.470 1.00 95.50 177 LYS A CA 1
ATOM 1408 C C . LYS A 1 177 ? 15.243 -0.383 2.639 1.00 95.50 177 LYS A C 1
ATOM 1410 O O . LYS A 1 177 ? 16.159 0.371 2.950 1.00 95.50 177 LYS A O 1
ATOM 1415 N N . SER A 1 178 ? 14.470 -0.172 1.578 1.00 95.62 178 SER A N 1
ATOM 1416 C CA . SER A 1 178 ? 14.709 0.919 0.628 1.00 95.62 178 SER A CA 1
ATOM 1417 C C . SER A 1 178 ? 14.427 2.294 1.232 1.00 95.62 178 SER A C 1
ATOM 1419 O O . SER A 1 178 ? 15.022 3.283 0.812 1.00 95.62 178 SER A O 1
ATOM 1421 N N . PHE A 1 179 ? 13.560 2.364 2.242 1.00 95.62 179 PHE A N 1
ATOM 1422 C CA . PHE A 1 179 ? 13.341 3.564 3.044 1.00 95.62 179 PHE A CA 1
ATOM 1423 C C . PHE A 1 179 ? 14.352 3.741 4.192 1.00 95.62 179 PHE A C 1
ATOM 1425 O O . PHE A 1 179 ? 14.260 4.723 4.927 1.00 95.62 179 PHE A O 1
ATOM 1432 N N . GLY A 1 180 ? 15.336 2.845 4.323 1.00 91.94 180 GLY A N 1
ATOM 1433 C CA . GLY A 1 180 ? 16.396 2.926 5.329 1.00 91.94 180 GLY A CA 1
ATOM 1434 C C . GLY A 1 180 ? 15.982 2.449 6.723 1.00 91.94 180 GLY A C 1
ATOM 1435 O O . GLY A 1 180 ? 16.649 2.787 7.697 1.00 91.94 180 GLY A O 1
ATOM 1436 N N . GLY A 1 181 ? 14.887 1.696 6.833 1.00 85.19 181 GLY A N 1
ATOM 1437 C CA . GLY A 1 181 ? 14.415 1.158 8.102 1.00 85.19 181 GLY A CA 1
ATOM 1438 C C . GLY A 1 181 ? 15.240 -0.033 8.596 1.00 85.19 181 GLY A C 1
ATOM 1439 O O . GLY A 1 181 ? 15.560 -0.913 7.790 1.00 85.19 181 GLY A O 1
ATOM 1440 N N . PRO A 1 182 ? 15.554 -0.126 9.901 1.00 81.44 182 PRO A N 1
ATOM 1441 C CA . PRO A 1 182 ? 16.043 -1.371 10.478 1.00 81.44 182 PRO A CA 1
ATOM 1442 C C . PRO A 1 182 ? 14.906 -2.403 10.470 1.00 81.44 182 PRO A C 1
ATOM 1444 O O . PRO A 1 182 ? 13.839 -2.164 11.031 1.00 81.44 182 PRO A O 1
ATOM 1447 N N . GLU A 1 183 ? 15.129 -3.568 9.850 1.00 69.00 183 GLU A N 1
ATOM 1448 C CA . GLU A 1 183 ? 14.106 -4.629 9.740 1.00 69.00 183 GLU A CA 1
ATOM 1449 C C . GLU A 1 183 ? 13.497 -5.024 11.099 1.00 69.00 183 GLU A C 1
ATOM 1451 O O . GLU A 1 183 ? 12.339 -5.420 11.164 1.00 69.00 183 GLU A O 1
ATOM 1456 N N . ALA A 1 184 ? 14.261 -4.892 12.187 1.00 69.50 184 ALA A N 1
ATOM 1457 C CA . ALA A 1 184 ? 13.859 -5.302 13.529 1.00 69.50 184 ALA A CA 1
ATOM 1458 C C . ALA A 1 184 ? 12.855 -4.359 14.228 1.00 69.50 184 ALA A C 1
ATOM 1460 O O . ALA A 1 184 ? 12.348 -4.723 15.287 1.00 69.50 184 ALA A O 1
ATOM 1461 N N . GLU A 1 185 ? 12.571 -3.171 13.683 1.00 81.00 185 GLU A N 1
ATOM 1462 C CA . GLU A 1 185 ? 11.722 -2.163 14.351 1.00 81.00 185 GLU A CA 1
ATOM 1463 C C . GLU A 1 185 ? 10.325 -2.013 13.730 1.00 81.00 185 GLU A C 1
ATOM 1465 O O . GLU A 1 185 ? 9.486 -1.282 14.258 1.00 81.00 185 GLU A O 1
ATOM 1470 N N . ILE A 1 186 ? 10.046 -2.720 12.632 1.00 92.62 186 ILE A N 1
ATOM 1471 C CA . ILE A 1 186 ? 8.734 -2.704 11.983 1.00 92.62 186 ILE A CA 1
ATOM 1472 C C . ILE A 1 186 ? 7.843 -3.787 12.575 1.00 92.62 186 ILE A C 1
ATOM 1474 O O . ILE A 1 186 ? 8.195 -4.965 12.640 1.00 92.62 186 ILE A O 1
ATOM 1478 N N . ASP A 1 187 ? 6.628 -3.393 12.939 1.00 94.56 187 ASP A N 1
ATOM 1479 C CA . ASP A 1 187 ? 5.603 -4.328 13.363 1.00 94.56 187 ASP A CA 1
ATOM 1480 C C . ASP A 1 187 ? 4.944 -4.979 12.141 1.00 94.56 187 ASP A C 1
ATOM 1482 O O . ASP A 1 187 ? 4.015 -4.446 11.523 1.00 94.56 187 ASP A O 1
ATOM 1486 N N . MET A 1 188 ? 5.453 -6.165 11.805 1.00 95.69 188 MET A N 1
ATOM 1487 C CA . MET A 1 188 ? 5.062 -6.927 10.619 1.00 95.69 188 MET A CA 1
ATOM 1488 C C . MET A 1 188 ? 3.703 -7.626 10.725 1.00 95.69 188 MET A C 1
ATOM 1490 O O . MET A 1 188 ? 3.258 -8.236 9.752 1.00 95.69 188 MET A O 1
ATOM 1494 N N . PHE A 1 189 ? 3.018 -7.560 11.870 1.00 96.75 189 PHE A N 1
ATOM 1495 C CA . PHE A 1 189 ? 1.795 -8.333 12.095 1.00 96.75 189 PHE A CA 1
ATOM 1496 C C . PHE A 1 189 ? 0.721 -8.073 11.041 1.00 96.75 189 PHE A C 1
ATOM 1498 O O . PHE A 1 189 ? 0.133 -9.015 10.526 1.00 96.75 189 PHE A O 1
ATOM 1505 N N . VAL A 1 190 ? 0.451 -6.805 10.722 1.00 96.88 190 VAL A N 1
ATOM 1506 C CA . VAL A 1 190 ? -0.607 -6.423 9.775 1.00 96.88 190 VAL A CA 1
ATOM 1507 C C . VAL A 1 190 ? -0.330 -6.962 8.371 1.00 96.88 190 VAL A C 1
ATOM 1509 O O . VAL A 1 190 ? -1.238 -7.448 7.702 1.00 96.88 190 VAL A O 1
ATOM 1512 N N . PHE A 1 191 ? 0.938 -6.947 7.957 1.00 96.12 191 PHE A N 1
ATOM 1513 C CA . PHE A 1 191 ? 1.367 -7.442 6.655 1.00 96.12 191 PHE A CA 1
ATOM 1514 C C . PHE A 1 191 ? 1.299 -8.971 6.601 1.00 96.12 191 PHE A C 1
ATOM 1516 O O . PHE A 1 191 ? 0.797 -9.524 5.624 1.00 96.12 191 PHE A O 1
ATOM 1523 N N . ASN A 1 192 ? 1.715 -9.650 7.677 1.00 96.44 192 ASN A N 1
ATOM 1524 C CA . ASN A 1 192 ? 1.559 -11.100 7.818 1.00 96.44 192 ASN A CA 1
ATOM 1525 C C . ASN A 1 192 ? 0.079 -11.501 7.826 1.00 96.44 192 ASN A C 1
ATOM 1527 O O . ASN A 1 192 ? -0.310 -12.415 7.113 1.00 96.44 192 ASN A O 1
ATOM 1531 N N . TYR A 1 193 ? -0.770 -10.767 8.549 1.00 96.31 193 TYR A N 1
ATOM 1532 C CA . TYR A 1 193 ? -2.206 -11.024 8.586 1.00 96.31 193 TYR A CA 1
ATOM 1533 C C . TYR A 1 193 ? -2.820 -10.964 7.180 1.00 96.31 193 TYR A C 1
ATOM 1535 O O . TYR A 1 193 ? -3.509 -11.897 6.776 1.00 96.31 193 TYR A O 1
ATOM 1543 N N . ILE A 1 194 ? -2.533 -9.913 6.408 1.00 94.88 194 ILE A N 1
ATOM 1544 C CA . ILE A 1 194 ? -3.010 -9.776 5.019 1.00 94.88 194 ILE A CA 1
ATOM 1545 C C . ILE A 1 194 ? -2.514 -10.931 4.143 1.00 94.88 194 ILE A C 1
ATOM 1547 O O . I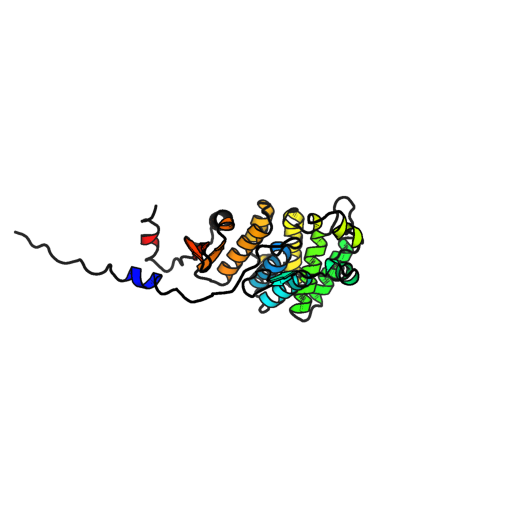LE A 1 194 ? -3.303 -11.558 3.434 1.00 94.88 194 ILE A O 1
ATOM 1551 N N . SER A 1 195 ? -1.218 -11.233 4.240 1.00 94.06 195 SER A N 1
ATOM 1552 C CA . SER A 1 195 ? -0.559 -12.331 3.533 1.00 94.06 195 SER A CA 1
ATOM 1553 C C . SER A 1 195 ? -1.226 -13.685 3.817 1.00 94.06 195 SER A C 1
ATOM 1555 O O . SER A 1 195 ? -1.491 -14.450 2.892 1.00 94.06 195 SER A O 1
ATOM 1557 N N . ASP A 1 196 ? -1.556 -13.968 5.076 1.00 95.38 196 ASP A N 1
ATOM 1558 C CA . ASP A 1 196 ? -2.058 -15.276 5.508 1.00 95.38 196 ASP A CA 1
ATOM 1559 C C . ASP A 1 196 ? -3.555 -15.485 5.226 1.00 95.38 196 ASP A C 1
ATOM 1561 O O . ASP A 1 196 ? -4.008 -16.625 5.109 1.00 95.38 196 ASP A O 1
ATOM 1565 N N . HIS A 1 197 ? -4.337 -14.406 5.099 1.00 94.44 197 HIS A N 1
ATOM 1566 C CA . HIS A 1 197 ? -5.796 -14.497 4.952 1.00 94.44 197 HIS A CA 1
ATOM 1567 C C . HIS A 1 197 ? -6.281 -14.434 3.498 1.00 94.44 197 HIS A C 1
ATOM 1569 O O . HIS A 1 197 ? -7.428 -14.798 3.233 1.00 94.44 197 HIS A O 1
ATOM 1575 N N . GLY A 1 198 ? -5.444 -13.991 2.550 1.00 89.06 198 GLY A N 1
ATOM 1576 C CA . GLY A 1 198 ? -5.781 -13.987 1.119 1.00 89.06 198 GLY A CA 1
ATOM 1577 C C . GLY A 1 198 ? -7.059 -13.206 0.785 1.00 89.06 198 GLY A C 1
ATOM 1578 O O . GLY A 1 198 ? -7.829 -13.613 -0.089 1.00 89.06 198 GLY A O 1
ATOM 1579 N N . LEU A 1 199 ? -7.315 -12.123 1.521 1.00 91.06 199 LEU A N 1
ATOM 1580 C CA . LEU A 1 199 ? -8.495 -11.277 1.351 1.00 91.06 199 LEU A CA 1
ATOM 1581 C C . LEU A 1 199 ? -8.399 -10.480 0.045 1.00 91.06 199 LEU A C 1
ATOM 1583 O O . LEU A 1 199 ? -7.318 -10.318 -0.515 1.00 91.06 199 LEU A O 1
ATOM 1587 N N . ASP A 1 200 ? -9.530 -9.962 -0.430 1.00 90.62 200 ASP A N 1
ATOM 1588 C CA . ASP A 1 200 ? -9.539 -9.006 -1.539 1.00 90.62 200 ASP A CA 1
ATOM 1589 C C . ASP A 1 200 ? -8.965 -7.634 -1.132 1.00 90.62 200 ASP A C 1
ATOM 1591 O O . ASP A 1 200 ? -8.818 -7.313 0.052 1.00 90.62 200 ASP A O 1
ATOM 1595 N N . SER A 1 201 ? -8.650 -6.814 -2.135 1.00 88.31 201 SER A N 1
ATOM 1596 C CA . SER A 1 201 ? -7.978 -5.527 -1.950 1.00 88.31 201 SER A CA 1
ATOM 1597 C C . SER A 1 201 ? -8.756 -4.530 -1.098 1.00 88.31 201 SER A C 1
ATOM 1599 O O . SER A 1 201 ? -8.150 -3.756 -0.363 1.00 88.31 201 SER A O 1
ATOM 1601 N N . GLU A 1 202 ? -10.088 -4.529 -1.171 1.00 89.50 202 GLU A N 1
ATOM 1602 C CA . GLU A 1 202 ? -10.918 -3.605 -0.387 1.00 89.50 202 GLU A CA 1
ATOM 1603 C C . GLU A 1 202 ? -10.851 -3.959 1.104 1.00 89.50 202 GLU A C 1
ATOM 1605 O O . GLU A 1 202 ? -10.619 -3.089 1.950 1.00 89.50 202 GLU A O 1
ATOM 1610 N N . LYS A 1 203 ? -10.919 -5.255 1.430 1.00 93.31 203 LYS A N 1
ATOM 1611 C CA . LYS A 1 203 ? -10.742 -5.748 2.802 1.00 93.31 203 LYS A CA 1
ATOM 1612 C C . LYS A 1 203 ? -9.324 -5.530 3.328 1.00 93.31 203 LYS A C 1
ATOM 1614 O O . LYS A 1 203 ? -9.170 -5.111 4.477 1.00 93.31 203 LYS A O 1
ATOM 1619 N N . ASN A 1 204 ? -8.296 -5.756 2.508 1.00 94.19 204 ASN A N 1
ATOM 1620 C CA . ASN A 1 204 ? -6.908 -5.455 2.882 1.00 94.19 204 ASN A CA 1
ATOM 1621 C C . ASN A 1 204 ? -6.719 -3.962 3.168 1.00 94.19 204 ASN A C 1
ATOM 1623 O O . ASN A 1 204 ? -6.152 -3.597 4.198 1.00 94.19 204 ASN A O 1
ATOM 1627 N N . ALA A 1 205 ? -7.251 -3.091 2.306 1.00 93.12 205 ALA A N 1
ATOM 1628 C CA . ALA A 1 205 ? -7.229 -1.648 2.510 1.00 93.12 205 ALA A CA 1
ATOM 1629 C C . ALA A 1 205 ? -7.930 -1.250 3.820 1.00 93.12 205 ALA A C 1
ATOM 1631 O O . ALA A 1 205 ? -7.408 -0.420 4.566 1.00 93.12 205 ALA A O 1
ATOM 1632 N N . ALA A 1 206 ? -9.064 -1.875 4.159 1.00 94.00 206 ALA A N 1
ATOM 1633 C CA . ALA A 1 206 ? -9.758 -1.635 5.424 1.00 94.00 206 ALA A CA 1
ATOM 1634 C C . ALA A 1 206 ? -8.918 -2.034 6.656 1.00 94.00 206 ALA A C 1
ATOM 1636 O O . ALA A 1 206 ? -8.899 -1.300 7.652 1.00 94.00 206 ALA A O 1
ATOM 1637 N N . ILE A 1 207 ? -8.181 -3.149 6.592 1.00 96.38 207 ILE A N 1
ATOM 1638 C CA . ILE A 1 207 ? -7.248 -3.578 7.648 1.00 96.38 207 ILE A CA 1
ATOM 1639 C C . ILE A 1 207 ? -6.074 -2.600 7.775 1.00 96.38 207 ILE A C 1
ATOM 1641 O O . ILE A 1 207 ? -5.784 -2.124 8.874 1.00 96.38 207 ILE A O 1
ATOM 1645 N N . LEU A 1 208 ? -5.427 -2.241 6.664 1.00 96.25 208 LEU A N 1
ATOM 1646 C CA . LEU A 1 208 ? -4.297 -1.304 6.669 1.00 96.25 208 LEU A CA 1
ATOM 1647 C C . LEU A 1 208 ? -4.720 0.080 7.176 1.00 96.25 208 LEU A C 1
ATOM 1649 O O . LEU A 1 208 ? -4.015 0.688 7.982 1.00 96.25 208 LEU A O 1
ATOM 1653 N N . LYS A 1 209 ? -5.902 0.561 6.773 1.00 95.12 209 LYS A N 1
ATOM 1654 C CA . LYS A 1 209 ? -6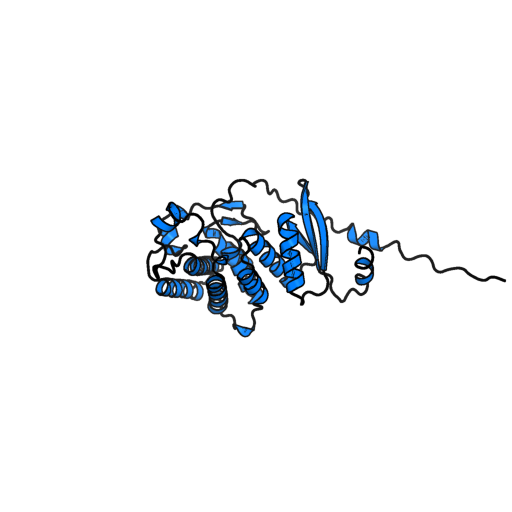.500 1.803 7.281 1.00 95.12 209 LYS A CA 1
ATOM 1655 C C . LYS A 1 209 ? -6.807 1.718 8.774 1.00 95.12 209 LYS A C 1
ATOM 1657 O O . LYS A 1 209 ? -6.600 2.694 9.495 1.00 95.12 209 LYS A O 1
ATOM 1662 N N . THR A 1 210 ? -7.291 0.575 9.255 1.00 95.19 210 THR A N 1
ATOM 1663 C CA . THR A 1 210 ? -7.508 0.335 10.690 1.00 95.19 210 THR A CA 1
ATOM 1664 C C . THR A 1 210 ? -6.197 0.461 11.462 1.00 95.19 210 THR A C 1
ATOM 1666 O O . THR A 1 210 ? -6.117 1.194 12.449 1.00 95.19 210 THR A O 1
ATOM 1669 N N . GLU A 1 211 ? -5.145 -0.189 10.972 1.00 96.12 211 GLU A N 1
ATOM 1670 C CA . GLU A 1 211 ? -3.822 -0.154 11.587 1.00 96.12 211 GLU A CA 1
ATOM 1671 C C . GLU A 1 211 ? -3.194 1.246 11.552 1.00 96.12 211 GLU A C 1
ATOM 1673 O O . GLU A 1 211 ? -2.619 1.708 12.538 1.00 96.12 211 GLU A O 1
ATOM 1678 N N . TYR A 1 212 ? -3.375 1.967 10.448 1.00 95.75 212 TYR A N 1
ATOM 1679 C CA . TYR A 1 212 ? -2.986 3.364 10.324 1.00 95.75 212 TYR A CA 1
ATOM 1680 C C . TYR A 1 212 ? -3.666 4.252 11.376 1.00 95.75 212 TYR A C 1
ATOM 1682 O O . TYR A 1 212 ? -2.998 5.024 12.065 1.00 95.75 212 TYR A O 1
ATOM 1690 N N . ASN A 1 213 ? -4.991 4.151 11.530 1.00 94.44 213 ASN A N 1
ATOM 1691 C CA . ASN A 1 213 ? -5.733 4.953 12.509 1.00 94.44 213 ASN A CA 1
ATOM 1692 C C . ASN A 1 213 ? -5.269 4.662 13.939 1.00 94.44 213 ASN A C 1
ATOM 1694 O O . ASN A 1 213 ? -5.089 5.588 14.732 1.00 94.44 213 ASN A O 1
ATOM 1698 N N . ARG A 1 214 ? -5.000 3.389 14.243 1.00 93.12 214 ARG A N 1
ATOM 1699 C CA . ARG A 1 214 ? -4.421 2.975 15.520 1.00 93.12 214 ARG A CA 1
ATOM 1700 C C . ARG A 1 214 ? -3.072 3.645 15.781 1.00 93.12 214 ARG A C 1
ATOM 1702 O O . ARG A 1 214 ? -2.885 4.228 16.846 1.00 93.12 214 ARG A O 1
ATOM 1709 N N . LEU A 1 215 ? -2.135 3.562 14.834 1.00 92.31 215 LEU A N 1
ATOM 1710 C CA . LEU A 1 215 ? -0.793 4.140 14.984 1.00 92.31 215 LEU A CA 1
ATOM 1711 C C . LEU A 1 215 ? -0.825 5.662 15.167 1.00 92.31 215 LEU A C 1
ATOM 1713 O O . LEU A 1 215 ? -0.010 6.203 15.907 1.00 92.31 215 LEU A O 1
ATOM 1717 N N . ASN A 1 216 ? -1.793 6.347 14.554 1.00 92.31 216 ASN A N 1
ATOM 1718 C CA . ASN A 1 216 ? -1.994 7.788 14.735 1.00 92.31 216 ASN A CA 1
ATOM 1719 C C . ASN A 1 216 ? -2.790 8.144 16.005 1.00 92.31 216 ASN A C 1
ATOM 1721 O O . ASN A 1 216 ? -3.128 9.308 16.214 1.00 92.31 216 ASN A O 1
ATOM 1725 N N . GLY A 1 217 ? -3.111 7.165 16.858 1.00 91.75 217 GLY A N 1
ATOM 1726 C CA . GLY A 1 217 ? -3.822 7.396 18.112 1.00 91.75 217 GLY A CA 1
ATOM 1727 C C . GLY A 1 217 ? -5.250 7.910 17.928 1.00 91.75 217 GLY A C 1
ATOM 1728 O O . GLY A 1 217 ? -5.766 8.586 18.823 1.00 91.75 217 GLY A O 1
ATOM 1729 N N . ALA A 1 218 ? -5.886 7.614 16.787 1.00 91.69 218 ALA A N 1
ATOM 1730 C CA . ALA A 1 218 ? -7.284 7.954 16.561 1.00 91.69 218 ALA A CA 1
ATOM 1731 C C . ALA A 1 218 ? -8.148 7.315 17.656 1.00 91.69 218 ALA A C 1
ATOM 1733 O O . ALA A 1 218 ? -7.993 6.139 17.970 1.00 91.69 218 ALA A O 1
ATOM 1734 N N . LEU A 1 219 ? -9.066 8.081 18.248 1.00 90.06 219 LEU A N 1
ATOM 1735 C CA . LEU A 1 219 ? -9.996 7.547 19.251 1.00 90.06 219 LEU A CA 1
ATOM 1736 C C . LEU A 1 219 ? -11.115 6.736 18.601 1.00 90.06 219 LEU A C 1
ATOM 1738 O O . LEU A 1 219 ? -11.592 5.757 19.172 1.00 90.06 219 LEU A O 1
ATOM 1742 N N . ALA A 1 220 ? -11.528 7.151 17.405 1.00 91.19 220 ALA A N 1
ATOM 1743 C CA . ALA A 1 220 ? -12.545 6.476 16.630 1.00 91.19 220 ALA A CA 1
ATOM 1744 C C . ALA A 1 220 ? -12.339 6.689 15.129 1.00 91.19 220 ALA A C 1
ATOM 1746 O O . ALA A 1 220 ? -11.800 7.716 14.714 1.00 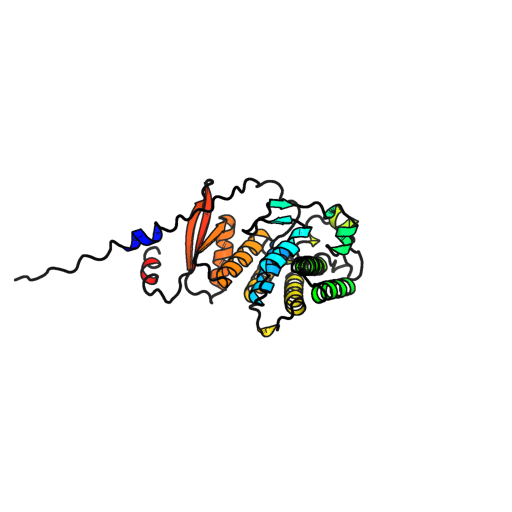91.19 220 ALA A O 1
ATOM 1747 N N . PHE A 1 221 ? -12.795 5.735 14.320 1.00 92.12 221 PHE A N 1
ATOM 1748 C CA . PHE A 1 221 ? -12.816 5.844 12.861 1.00 92.12 221 PHE A CA 1
ATOM 1749 C C . PHE A 1 221 ? -13.941 4.991 12.265 1.00 92.12 221 PHE A C 1
ATOM 1751 O O . PHE A 1 221 ? -14.417 4.041 12.890 1.00 92.12 221 PHE A O 1
ATOM 1758 N N . SER A 1 222 ? -14.382 5.346 11.059 1.00 90.94 222 SER A N 1
ATOM 1759 C CA . SER A 1 222 ? -15.469 4.649 10.368 1.00 90.94 222 SER A CA 1
ATOM 1760 C C . SER A 1 222 ? -14.951 3.564 9.427 1.00 90.94 222 SER A C 1
ATOM 1762 O O . SER A 1 222 ? -13.954 3.751 8.729 1.00 90.94 222 SER A O 1
ATOM 1764 N N . VAL A 1 223 ? -15.687 2.458 9.384 1.00 90.44 223 VAL A N 1
ATOM 1765 C CA . VAL A 1 223 ? -15.484 1.293 8.520 1.00 90.44 223 VAL A CA 1
ATOM 1766 C C . VAL A 1 223 ? -16.786 1.023 7.764 1.00 90.44 223 VAL A C 1
ATOM 1768 O O . VAL A 1 223 ? -17.881 1.186 8.311 1.00 90.44 223 VAL A O 1
ATOM 1771 N N . GLU A 1 224 ? -16.677 0.639 6.495 1.00 89.56 224 GLU A N 1
ATOM 1772 C CA . GLU A 1 224 ? -17.830 0.282 5.659 1.00 89.56 224 GLU A CA 1
ATOM 1773 C C . GLU A 1 224 ? -18.473 -1.031 6.137 1.00 89.56 224 GLU A C 1
ATOM 1775 O O . GLU A 1 224 ? -17.803 -1.883 6.723 1.00 89.56 224 GLU A O 1
ATOM 1780 N N . LYS A 1 225 ? -19.794 -1.187 5.952 1.00 89.38 225 LYS A N 1
ATOM 1781 C CA . LYS A 1 225 ? -20.578 -2.292 6.543 1.00 89.38 225 LYS A CA 1
ATOM 1782 C C . LYS A 1 225 ? -20.013 -3.679 6.233 1.00 89.38 225 LYS A C 1
ATOM 1784 O O . LYS A 1 225 ? -19.954 -4.541 7.108 1.00 89.38 225 LYS A O 1
ATOM 1789 N N . ASP A 1 226 ? -19.662 -3.895 4.979 1.00 91.56 226 ASP A N 1
ATOM 1790 C CA . ASP A 1 226 ? -19.097 -5.125 4.429 1.00 91.56 226 ASP A CA 1
ATOM 1791 C C . ASP A 1 226 ? -17.674 -5.414 4.923 1.00 91.56 226 ASP A C 1
ATOM 1793 O O . ASP A 1 226 ? -17.248 -6.570 4.927 1.00 91.56 226 ASP A O 1
ATOM 1797 N N . HIS A 1 227 ? -16.981 -4.403 5.445 1.00 94.00 227 HIS A N 1
ATOM 1798 C CA . HIS A 1 227 ? -15.651 -4.528 6.037 1.00 94.00 227 HIS A CA 1
ATOM 1799 C C . HIS A 1 227 ? -15.662 -4.715 7.565 1.00 94.00 227 HIS A C 1
ATOM 1801 O O . HIS A 1 227 ? -14.619 -4.992 8.155 1.00 94.00 227 HIS A O 1
ATOM 1807 N N . ILE A 1 228 ? -16.820 -4.621 8.234 1.00 93.25 228 ILE A N 1
ATOM 1808 C CA . ILE A 1 228 ? -16.904 -4.717 9.706 1.00 93.25 228 ILE A CA 1
ATOM 1809 C C . ILE A 1 228 ? -16.370 -6.055 10.217 1.00 93.25 228 ILE A C 1
ATOM 1811 O O . ILE A 1 228 ? -15.578 -6.073 11.157 1.00 93.25 228 ILE A O 1
ATOM 1815 N N . THR A 1 229 ? -16.816 -7.171 9.631 1.00 95.44 229 THR A N 1
ATOM 1816 C CA . THR A 1 229 ? -16.442 -8.509 10.113 1.00 95.44 229 THR A CA 1
ATOM 1817 C C . THR A 1 229 ? -14.938 -8.725 9.998 1.00 95.44 229 THR A C 1
ATOM 1819 O O . THR A 1 229 ? -14.307 -9.105 10.975 1.00 95.44 229 THR A O 1
ATOM 1822 N N . VAL A 1 230 ? -14.347 -8.389 8.848 1.00 96.25 230 VAL A N 1
ATOM 1823 C CA . VAL A 1 230 ? -12.909 -8.587 8.632 1.00 96.25 230 VAL A CA 1
ATOM 1824 C C . VAL A 1 230 ? -12.055 -7.680 9.523 1.00 96.25 230 VAL A C 1
ATOM 1826 O O . VAL A 1 230 ? -11.047 -8.122 10.066 1.00 96.25 230 VAL A O 1
ATOM 1829 N N . VAL A 1 231 ? -12.481 -6.432 9.752 1.00 95.81 231 VAL A N 1
ATOM 1830 C CA . VAL A 1 231 ? -11.789 -5.526 10.678 1.00 95.81 231 VAL A CA 1
ATOM 1831 C C . VAL A 1 231 ? -11.896 -6.031 12.116 1.00 95.81 231 VAL A C 1
ATOM 1833 O O . VAL A 1 231 ? -10.910 -6.001 12.845 1.00 95.81 231 VAL A O 1
ATOM 1836 N N . ASN A 1 232 ? -13.060 -6.531 12.532 1.00 94.62 232 ASN A N 1
ATOM 1837 C CA . ASN A 1 232 ? -13.236 -7.124 13.855 1.00 94.62 232 ASN A CA 1
ATOM 1838 C C . ASN A 1 232 ? -12.317 -8.340 14.056 1.00 94.62 232 ASN A C 1
ATOM 1840 O O . ASN A 1 232 ? -11.628 -8.421 15.071 1.00 94.62 232 ASN A O 1
ATOM 1844 N N . ASP A 1 233 ? -12.258 -9.246 13.081 1.00 96.25 233 ASP A N 1
ATOM 1845 C CA . ASP A 1 233 ? -11.413 -10.444 13.148 1.00 96.25 233 ASP A CA 1
ATOM 1846 C C . ASP A 1 233 ? -9.921 -10.081 13.211 1.00 96.25 233 ASP A C 1
ATOM 1848 O O . ASP A 1 233 ? -9.170 -10.652 14.010 1.00 96.25 233 ASP A O 1
ATOM 1852 N N . TYR A 1 234 ? -9.499 -9.068 12.447 1.00 96.31 234 TYR A N 1
ATOM 1853 C CA . TYR A 1 234 ? -8.155 -8.497 12.536 1.00 96.31 234 TYR A CA 1
ATOM 1854 C C . TYR A 1 234 ? -7.860 -7.932 13.934 1.00 96.31 234 TYR A C 1
ATOM 1856 O O . TYR A 1 234 ? -6.850 -8.285 14.546 1.00 96.31 234 TYR A O 1
ATOM 1864 N N . LEU A 1 235 ? -8.747 -7.087 14.471 1.00 94.69 235 LEU A N 1
ATOM 1865 C CA . LEU A 1 235 ? -8.573 -6.457 15.784 1.00 94.69 235 LEU A CA 1
ATOM 1866 C C . LEU A 1 235 ? -8.524 -7.492 16.920 1.00 94.69 235 LEU A C 1
ATOM 1868 O O . LEU A 1 235 ? -7.720 -7.344 17.840 1.00 94.69 235 LEU A O 1
ATOM 1872 N N . LEU A 1 236 ? -9.343 -8.550 16.850 1.00 93.50 236 LEU A N 1
ATOM 1873 C CA . LEU A 1 236 ? -9.282 -9.681 17.784 1.00 93.50 236 LEU A CA 1
ATOM 1874 C C . LEU A 1 236 ? -7.942 -10.419 17.691 1.00 93.50 236 LEU A C 1
ATOM 1876 O O . LEU A 1 236 ? -7.351 -10.750 18.717 1.00 93.50 236 LEU A O 1
ATOM 1880 N N . SER A 1 237 ? -7.444 -10.639 16.473 1.00 95.38 237 SER A N 1
ATOM 1881 C CA . SER A 1 237 ? -6.183 -11.352 16.236 1.00 95.38 237 SER A CA 1
ATOM 1882 C C . SER A 1 237 ? -4.963 -10.555 16.698 1.00 95.38 237 SER A C 1
ATOM 1884 O O . SER A 1 237 ? -3.978 -11.136 17.151 1.00 95.38 237 SER A O 1
ATOM 1886 N N . ARG A 1 238 ? -5.017 -9.221 16.605 1.00 93.00 238 ARG A N 1
ATOM 1887 C CA . ARG A 1 238 ? -3.907 -8.328 16.960 1.00 93.00 238 ARG A CA 1
ATOM 1888 C C . ARG A 1 238 ? -3.506 -8.434 18.429 1.00 93.00 238 ARG A C 1
ATOM 1890 O O . ARG A 1 238 ? -2.325 -8.278 18.719 1.00 93.00 238 ARG A O 1
ATOM 1897 N N . ASN A 1 239 ? -4.465 -8.709 19.322 1.00 76.44 239 ASN A N 1
ATOM 1898 C CA . ASN A 1 239 ? -4.351 -8.933 20.778 1.00 76.44 239 ASN A CA 1
ATOM 1899 C C . ASN A 1 239 ? -3.661 -7.814 21.609 1.00 76.44 239 ASN A C 1
ATOM 1901 O O . ASN A 1 239 ? -3.927 -7.666 22.795 1.00 76.44 239 ASN A O 1
ATOM 1905 N N . SER A 1 240 ? -2.828 -6.962 21.007 1.00 74.50 240 SER A N 1
ATOM 1906 C CA . SER A 1 240 ? -2.052 -5.890 21.643 1.00 74.50 240 SER A CA 1
ATOM 1907 C C . SER A 1 240 ? -2.795 -4.553 21.757 1.00 74.50 240 SER A C 1
ATOM 1909 O O . SER A 1 240 ? -2.206 -3.545 22.138 1.00 74.50 240 SER A O 1
ATOM 1911 N N . LEU A 1 241 ? -4.081 -4.514 21.400 1.00 66.19 241 LEU A N 1
ATOM 1912 C CA . LEU A 1 241 ? -4.815 -3.266 21.153 1.00 66.19 241 LEU A CA 1
ATOM 1913 C C . LEU A 1 241 ? -5.550 -2.688 22.360 1.00 66.19 241 LEU A C 1
ATOM 1915 O O . LEU A 1 241 ? -6.144 -1.615 22.249 1.00 66.19 241 LEU A O 1
ATOM 1919 N N . GLY A 1 242 ? -5.535 -3.384 23.495 1.00 77.12 242 GLY A N 1
ATOM 1920 C CA . GLY A 1 242 ? -6.457 -3.086 24.583 1.00 77.12 242 GLY A CA 1
ATOM 1921 C C . GLY A 1 242 ? -7.909 -3.340 24.164 1.00 77.12 242 GLY A C 1
ATOM 1922 O O . GLY A 1 242 ? -8.198 -4.119 23.253 1.00 77.12 242 GLY A O 1
ATOM 1923 N N . SER A 1 243 ? -8.850 -2.697 24.853 1.00 86.38 243 SER A N 1
ATOM 1924 C CA . SER A 1 243 ? -10.279 -2.851 24.561 1.00 86.38 243 SER A CA 1
ATOM 1925 C C . SER A 1 243 ? -10.719 -1.946 23.405 1.00 86.38 243 SER A C 1
ATOM 1927 O O . SER A 1 243 ? -10.268 -0.810 23.278 1.00 86.38 243 SER A O 1
ATOM 1929 N N . TYR A 1 244 ? -11.662 -2.409 22.588 1.00 90.50 244 TYR A N 1
ATOM 1930 C CA . TYR A 1 244 ? -12.342 -1.587 21.586 1.00 90.50 244 TYR A CA 1
ATOM 1931 C C . TYR A 1 244 ? -13.841 -1.896 21.567 1.00 90.50 244 TYR A C 1
ATOM 1933 O O . TYR A 1 244 ? -14.288 -2.925 22.079 1.00 90.50 244 TYR A O 1
ATOM 1941 N N . ALA A 1 245 ? -14.626 -0.993 20.987 1.00 90.38 245 ALA A N 1
ATOM 1942 C CA . ALA A 1 245 ? -1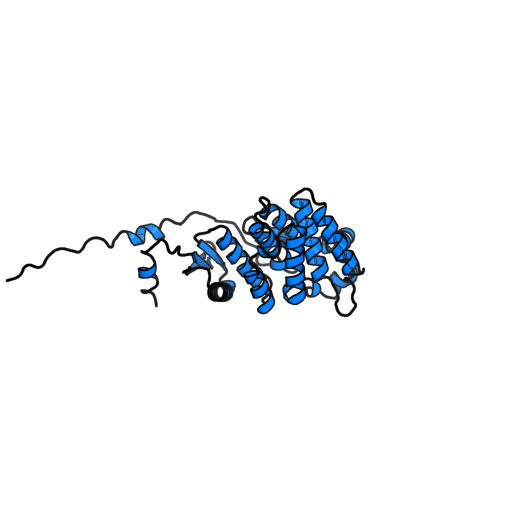6.047 -1.189 20.734 1.00 90.38 245 ALA A CA 1
ATOM 1943 C C . ALA A 1 245 ? -16.369 -0.934 19.260 1.00 90.38 245 ALA A C 1
ATOM 1945 O O . ALA A 1 245 ? -15.761 -0.079 18.619 1.00 90.38 245 ALA A O 1
ATOM 1946 N N . ILE A 1 246 ? -17.357 -1.661 18.739 1.00 91.19 246 ILE A N 1
ATOM 1947 C CA . ILE A 1 246 ? -17.907 -1.453 17.399 1.00 91.19 246 ILE A CA 1
ATOM 1948 C C . ILE A 1 246 ? -19.319 -0.903 17.556 1.00 91.19 246 ILE A C 1
ATOM 1950 O O . ILE A 1 246 ? -20.208 -1.591 18.060 1.00 91.19 246 ILE A O 1
ATOM 1954 N N . HIS A 1 247 ? -19.535 0.330 17.111 1.00 90.94 247 HIS A N 1
ATOM 1955 C CA . HIS A 1 247 ? -20.850 0.955 17.090 1.00 90.94 247 HIS A CA 1
ATOM 1956 C C . HIS A 1 247 ? -21.365 1.030 15.654 1.00 90.94 247 HIS A C 1
ATOM 1958 O O . HIS A 1 247 ? -20.804 1.740 14.824 1.00 90.94 247 HIS A O 1
ATOM 1964 N N . ARG A 1 248 ? -22.415 0.268 15.337 1.00 90.38 248 ARG A N 1
ATOM 1965 C CA . ARG A 1 248 ? -23.037 0.288 14.005 1.00 90.38 248 ARG A CA 1
ATOM 1966 C C . ARG A 1 248 ? -23.842 1.572 13.832 1.00 90.38 248 ARG A C 1
ATOM 1968 O O . ARG A 1 248 ? -24.648 1.894 14.697 1.00 90.38 248 ARG A O 1
ATOM 1975 N N . ASN A 1 249 ? -23.632 2.245 12.708 1.00 88.75 249 ASN A N 1
ATOM 1976 C CA . ASN A 1 249 ? -24.186 3.554 12.388 1.00 88.75 249 ASN A CA 1
ATOM 1977 C C . ASN A 1 249 ? -24.685 3.603 10.943 1.00 88.75 249 ASN A C 1
ATOM 1979 O O . ASN A 1 249 ? -24.352 2.752 10.120 1.00 88.75 249 ASN A O 1
ATOM 1983 N N . THR A 1 250 ? -25.428 4.654 10.619 1.00 85.25 250 THR A N 1
ATOM 1984 C CA . THR A 1 250 ? -25.773 5.012 9.244 1.00 85.25 250 THR A CA 1
ATOM 1985 C C . THR A 1 250 ? -25.169 6.380 8.950 1.00 85.25 250 THR A C 1
ATOM 1987 O O . THR A 1 250 ? -25.319 7.305 9.748 1.00 85.25 250 THR A O 1
ATOM 1990 N N . ASP A 1 251 ? -24.438 6.510 7.845 1.00 80.44 251 ASP A N 1
ATOM 1991 C CA . ASP A 1 251 ? -23.836 7.785 7.461 1.00 80.44 251 ASP A CA 1
ATOM 1992 C C . ASP A 1 251 ? -24.885 8.788 6.943 1.00 80.44 251 ASP A C 1
ATOM 1994 O O . ASP A 1 251 ? -26.068 8.474 6.787 1.00 80.44 251 ASP A O 1
ATOM 1998 N N . SER A 1 252 ? -24.457 10.017 6.638 1.00 77.62 252 SER A N 1
ATOM 1999 C CA . SER A 1 252 ? -25.346 11.086 6.150 1.00 77.62 252 SER A CA 1
ATOM 2000 C C . SER A 1 252 ? -26.042 10.782 4.816 1.00 77.62 252 SER A C 1
ATOM 2002 O O . SER A 1 252 ? -26.912 11.543 4.397 1.00 77.62 252 SER A O 1
ATOM 2004 N N . LYS A 1 253 ? -25.679 9.684 4.146 1.00 77.06 253 LYS A N 1
ATOM 2005 C CA . LYS A 1 253 ? -26.250 9.230 2.874 1.00 77.06 253 LYS A CA 1
ATOM 2006 C C . LYS A 1 253 ? -27.109 7.982 3.026 1.00 77.06 253 LYS A C 1
ATOM 2008 O O . LYS A 1 253 ? -27.503 7.401 2.019 1.00 77.06 253 LYS A O 1
ATOM 2013 N N . GLY A 1 254 ? -27.384 7.549 4.254 1.00 82.31 254 GLY A N 1
ATOM 2014 C CA . GLY A 1 254 ? -28.156 6.335 4.481 1.00 82.31 254 GLY A CA 1
ATOM 2015 C C . GLY A 1 254 ? -27.344 5.049 4.306 1.00 82.31 254 GLY A C 1
ATOM 2016 O O . GLY A 1 254 ? -27.939 3.977 4.245 1.00 82.31 254 GLY A O 1
ATOM 2017 N N . ARG A 1 255 ? -26.008 5.118 4.196 1.00 81.19 255 ARG A N 1
ATOM 2018 C CA . ARG A 1 255 ? -25.170 3.920 4.070 1.00 81.19 255 ARG A CA 1
ATOM 2019 C C . ARG A 1 255 ? -24.850 3.372 5.449 1.00 81.19 255 ARG A C 1
ATOM 2021 O O . ARG A 1 255 ? -24.417 4.105 6.336 1.00 81.19 255 ARG A O 1
ATOM 2028 N N . ASP A 1 256 ? -25.022 2.071 5.607 1.00 85.50 256 ASP A N 1
ATOM 2029 C CA . ASP A 1 256 ? -24.607 1.370 6.813 1.00 85.50 256 ASP A CA 1
ATOM 2030 C C . ASP A 1 256 ? -23.080 1.422 6.957 1.00 85.50 256 ASP A C 1
ATOM 2032 O O . ASP A 1 256 ? -22.326 1.156 6.020 1.00 85.50 256 ASP A O 1
ATOM 2036 N N . THR A 1 257 ? -22.626 1.751 8.157 1.00 89.06 257 THR A N 1
ATOM 2037 C CA . THR A 1 257 ? -21.217 1.834 8.544 1.00 89.06 257 THR A CA 1
ATOM 2038 C C . THR A 1 257 ? -21.060 1.298 9.966 1.00 89.06 257 THR A C 1
ATOM 2040 O O . THR A 1 257 ? -22.038 1.019 10.666 1.00 89.06 257 THR A O 1
ATOM 2043 N N . ALA A 1 258 ? -19.827 1.150 10.433 1.00 90.06 258 ALA A N 1
ATOM 2044 C CA . ALA A 1 258 ? -19.565 1.089 11.861 1.00 90.06 258 ALA A CA 1
ATOM 2045 C C . ALA A 1 258 ? -18.443 2.036 12.246 1.00 90.06 258 ALA A C 1
ATOM 2047 O O . ALA A 1 258 ? -17.470 2.203 11.519 1.00 90.06 258 ALA A O 1
ATOM 2048 N N . THR A 1 259 ? -18.576 2.623 13.423 1.00 90.31 259 THR A N 1
ATOM 2049 C CA . THR A 1 259 ? -17.516 3.358 14.088 1.00 90.31 259 THR A CA 1
ATOM 2050 C C . THR A 1 259 ? -16.790 2.403 15.026 1.00 90.31 259 THR A C 1
ATOM 2052 O O . THR A 1 259 ? -17.388 1.858 15.956 1.00 90.31 259 THR A O 1
ATOM 2055 N N . ILE A 1 260 ? -15.503 2.195 14.774 1.00 89.25 260 ILE A N 1
ATOM 2056 C CA . ILE A 1 260 ? -14.593 1.520 15.698 1.00 89.25 260 ILE A CA 1
ATOM 2057 C C . ILE A 1 260 ? -14.129 2.560 16.711 1.00 89.25 260 ILE A C 1
ATOM 2059 O O . ILE A 1 260 ? -13.718 3.646 16.310 1.00 89.25 260 ILE A O 1
ATOM 2063 N N . ILE A 1 261 ? -14.205 2.243 18.002 1.00 89.50 261 ILE A N 1
ATOM 2064 C CA . ILE A 1 261 ? -13.812 3.126 19.105 1.00 89.50 261 ILE A CA 1
ATOM 2065 C C . ILE A 1 261 ? -12.747 2.406 19.930 1.00 89.50 261 ILE A C 1
ATOM 2067 O O . ILE A 1 261 ? -13.035 1.365 20.523 1.00 89.50 261 ILE A O 1
ATOM 2071 N N . PHE A 1 262 ? -11.534 2.954 19.990 1.00 86.75 262 PHE A N 1
ATOM 2072 C CA . PHE A 1 262 ? -10.467 2.422 20.838 1.00 86.75 262 PHE A CA 1
ATOM 2073 C C . PHE A 1 262 ? -10.634 2.930 22.274 1.00 86.75 262 PHE A C 1
ATOM 2075 O O . PHE A 1 262 ? -10.792 4.128 22.510 1.00 86.75 262 PHE A O 1
ATOM 2082 N N . ILE A 1 263 ? -10.596 2.020 23.248 1.00 83.50 263 ILE A N 1
ATOM 2083 C CA . ILE A 1 263 ? -10.796 2.323 24.667 1.00 83.50 263 ILE A CA 1
ATOM 2084 C C . ILE A 1 263 ? -9.424 2.334 25.344 1.00 83.50 263 ILE A C 1
ATOM 2086 O O . ILE A 1 263 ? -8.797 1.289 25.510 1.00 83.50 263 ILE A O 1
ATOM 2090 N N . LYS A 1 264 ? -8.950 3.517 25.749 1.00 77.56 264 LYS A N 1
ATOM 2091 C CA . LYS A 1 264 ? -7.687 3.646 26.489 1.00 77.56 264 LYS A CA 1
ATOM 2092 C C . LYS A 1 264 ? -7.864 3.115 27.914 1.00 77.56 264 LYS A C 1
ATOM 2094 O O . LYS A 1 264 ? -8.753 3.557 28.636 1.00 77.56 264 LYS A O 1
ATOM 2099 N N . GLU A 1 265 ? -6.995 2.198 28.340 1.00 67.19 265 GLU A N 1
ATOM 2100 C CA . GLU A 1 265 ? -7.068 1.549 29.663 1.00 67.19 265 GLU A CA 1
ATOM 2101 C C . GLU A 1 265 ? -6.926 2.515 30.854 1.00 67.19 265 GLU A C 1
ATOM 2103 O O . GLU A 1 265 ? -7.303 2.170 31.972 1.00 67.19 265 GLU A O 1
ATOM 2108 N N . SER A 1 266 ? -6.466 3.751 30.635 1.00 60.50 266 SER A N 1
ATOM 2109 C CA . SER A 1 266 ? -6.463 4.790 31.672 1.00 60.50 266 SER A CA 1
ATOM 2110 C C . SER A 1 266 ? -7.870 5.251 32.088 1.00 60.50 266 SER A C 1
ATOM 2112 O O . SER A 1 266 ? -8.018 5.865 33.145 1.00 60.50 266 SER A O 1
ATOM 2114 N N . ASP A 1 267 ? -8.911 4.922 31.317 1.00 53.25 267 ASP A N 1
ATOM 2115 C CA . ASP A 1 267 ? -10.296 5.279 31.622 1.00 53.25 267 ASP A CA 1
ATOM 2116 C C . ASP A 1 267 ? -11.016 4.139 32.358 1.00 53.25 267 ASP A C 1
ATOM 2118 O O . ASP A 1 267 ? -11.856 3.422 31.809 1.00 53.25 267 ASP A O 1
ATOM 2122 N N . SER A 1 268 ? -10.739 4.020 33.661 1.00 48.28 268 SER A N 1
ATOM 2123 C CA . SER A 1 268 ? -11.387 3.090 34.616 1.00 48.28 268 SER A CA 1
ATOM 2124 C C . SER A 1 268 ? -12.934 3.116 34.649 1.00 48.28 268 SER A C 1
ATOM 2126 O O . SER A 1 268 ? -13.563 2.316 35.345 1.00 48.28 268 SER A O 1
ATOM 2128 N N . TYR A 1 269 ? -13.575 4.008 33.890 1.00 52.12 269 TYR A N 1
ATOM 2129 C CA . TYR A 1 269 ? -15.025 4.153 33.792 1.00 52.12 269 TYR A CA 1
ATOM 2130 C C . TYR A 1 269 ? -15.672 3.361 32.638 1.00 52.12 269 TYR A C 1
ATOM 2132 O O . TYR A 1 269 ? -16.869 3.072 32.717 1.00 52.12 269 TYR A O 1
ATOM 2140 N N . VAL A 1 270 ? -14.931 2.966 31.592 1.00 50.56 270 VAL A N 1
ATOM 2141 C CA . VAL A 1 270 ? -15.529 2.382 30.366 1.00 50.56 270 VAL A CA 1
ATOM 2142 C C . VAL A 1 270 ? -15.807 0.876 30.484 1.00 50.56 270 VAL A C 1
ATOM 2144 O O . VAL A 1 270 ? -16.796 0.383 29.933 1.00 50.56 270 VAL A O 1
ATOM 2147 N N . THR A 1 271 ? -15.051 0.139 31.303 1.00 48.25 271 THR A N 1
ATOM 2148 C CA . THR A 1 271 ? -15.290 -1.295 31.585 1.00 48.25 271 THR A CA 1
ATOM 2149 C C . THR A 1 271 ? -16.681 -1.578 32.172 1.00 48.25 271 THR A C 1
ATOM 2151 O O . THR A 1 271 ? -17.197 -2.689 32.046 1.00 48.25 271 THR A O 1
ATOM 2154 N N . LYS A 1 272 ? -17.356 -0.571 32.749 1.00 50.97 272 LYS A N 1
ATOM 2155 C CA . LYS A 1 272 ? -18.747 -0.684 33.225 1.00 50.97 272 LYS A CA 1
ATOM 2156 C C . LYS A 1 272 ? -19.812 -0.633 32.122 1.00 50.97 272 LYS A C 1
ATOM 2158 O O . LYS A 1 272 ? -20.940 -1.038 32.392 1.00 50.97 272 LYS A O 1
ATOM 2163 N N . TYR A 1 273 ? -19.500 -0.128 30.926 1.00 48.38 273 TYR A N 1
ATOM 2164 C CA . TYR A 1 273 ? -20.479 0.003 29.837 1.00 48.38 273 TYR A CA 1
ATOM 2165 C C . TYR A 1 273 ? -20.481 -1.224 28.913 1.00 48.38 273 TYR A C 1
ATOM 2167 O O . TYR A 1 273 ? -21.545 -1.705 28.533 1.00 48.38 273 TYR A O 1
ATOM 2175 N N . ALA A 1 274 ? -19.306 -1.800 28.632 1.00 47.84 274 ALA A N 1
ATOM 2176 C CA . ALA A 1 274 ? -19.174 -2.994 27.788 1.00 47.84 274 ALA A CA 1
ATOM 2177 C C . ALA A 1 274 ? -19.803 -4.264 28.402 1.00 47.84 274 ALA A C 1
ATOM 2179 O O . ALA A 1 274 ? -20.202 -5.169 27.677 1.00 47.84 274 ALA A O 1
ATOM 2180 N N . SER A 1 275 ? -19.945 -4.330 29.730 1.00 46.94 275 SER A N 1
ATOM 2181 C CA . SER A 1 275 ? -20.582 -5.457 30.430 1.00 46.94 275 SER A CA 1
ATOM 2182 C C . SER A 1 275 ? -22.112 -5.389 30.486 1.00 46.94 275 SER A C 1
ATOM 2184 O O . SER A 1 275 ? -22.733 -6.350 30.926 1.00 46.94 275 SER A O 1
ATOM 2186 N N . ARG A 1 276 ? -22.733 -4.282 30.051 1.00 45.28 276 ARG A N 1
ATOM 2187 C CA . ARG A 1 276 ? -24.197 -4.095 30.095 1.00 45.28 276 ARG A CA 1
ATOM 2188 C C . ARG A 1 276 ? -24.922 -4.401 28.782 1.00 45.28 276 ARG A C 1
ATOM 2190 O O . ARG A 1 276 ? -26.145 -4.421 28.788 1.00 45.28 276 ARG A O 1
ATOM 2197 N N . ASN A 1 277 ? -24.182 -4.624 27.694 1.00 44.31 277 ASN A N 1
ATOM 2198 C CA . ASN A 1 277 ? -24.723 -4.902 26.356 1.00 44.31 277 ASN A CA 1
ATOM 2199 C C . ASN A 1 277 ? -24.309 -6.288 25.809 1.00 44.31 277 ASN A C 1
ATOM 2201 O O . ASN A 1 277 ? -24.394 -6.512 24.602 1.00 44.31 277 ASN A O 1
ATOM 2205 N N . LYS A 1 278 ? -23.834 -7.191 26.678 1.00 40.81 278 LYS A N 1
ATOM 2206 C CA . LYS A 1 278 ? -23.804 -8.641 26.422 1.00 40.81 278 LYS A CA 1
ATOM 2207 C C . LYS A 1 278 ? -25.074 -9.254 26.991 1.00 40.81 278 LYS A C 1
ATOM 2209 O O . LYS A 1 278 ? -25.587 -10.194 26.353 1.00 40.81 278 LYS A O 1
#

Sequence (278 aa):
MKSLKNSARNSCSLFALITLFQITSSVNTLAHQQMMFYETDGHYWTVLLVCKQLGIPEAEAIAYAAEYPDNVMNQDGYIVKSRMTYLLPKSQKKVHALTGGLPEEELVISRIMLAEAKSARQKGTAAHRLGDTYAHTNDKKHKMFPHIIGHLFHMKKPDQIHRNPGKYLQYVNDLIKSFGGPEAEIDMFVFNYISDHGLDSEKNAAILKTEYNRLNGALAFSVEKDHITVVNDYLLSRNSLGSYAIHRNTDSKGRDTATIIFIKESDSYVTKYASRNK

pLDDT: mean 81.71, std 19.86, range [35.28, 98.62]

Radius of gyration: 22.51 Å; chains: 1; bounding box: 55×37×89 Å

=== Feature glossary ===
The record interleaves many kinds of information about one protein. Here is each kind framed as the question it answers.

Q: Are the domains correctly placed relative to each other?
A: Predicted aligned error is AlphaFold's pairwise confidence. Unlike pLDDT (per-residue), PAE is per-residue-pair and captures whether two parts of the structure are correctly placed relative to each other. Units are ångströms of expected positional error.

Q: Which residues are in helices, strands, or loops?
A: Eight-state secondary structure (DSSP): H is the canonical α-helix, G the tighter 3₁₀-helix, I the wider π-helix; E/B are β-structure, T and S are turns and bends, and '-' is everything else. DSSP derives these from the pattern of main-chain N–H···O=C hydrogen bonds, not from the sequence.

Q: What if only a Cα trace is available?
A: P-SEA three-state annotation labels each residue as helix, strand, or coil based purely on the geometry of the Cα trace. It serves as a fallback when the full backbone (and thus DSSP) is unavailable.

Q: What are the backbone torsion angles?
A: φ (phi) and ψ (psi) are the two rotatable backbone dihedrals per residue: φ is the C(i-1)–N–Cα–C torsion, ψ is the N–Cα–C–N(i+1) torsion, both in degrees on (−180°, 180°]. α-helical residues cluster near (−60°, −45°); β-strand residues near (−120°, +130°). A Ramachandran plot is simply a scatter of (φ, ψ) for every residue.

Q: What known structures does this most resemble?
A: Structural nearest neighbors (via Foldseek easy-search vs the PDB). Reported per hit: target PDB id, E-value, and alignment TM-score. A TM-score above ~0.5 is the conventional threshold for 'same fold'.

Q: What family and function is it annotated with?
A: Database cross-references. InterPro integrates a dozen domain/family signature databases into unified entries with residue-range hits. GO terms attach function/process/location labels with evidence codes. CATH codes position the fold in a four-level structural taxonomy. Organism is the NCBI-taxonomy species name.

Q: Which residues are buried vs exposed?
A: Solvent accessibility: the surface area of each residue that a 1.4 Å water probe can touch, in Å². When only backbone atoms are present the absolute values are lower than full-atom SASA (side chains contribute most of the area) and are flagged as backbone-only.

Q: What do the diagnostic plots show?
A: Three diagnostic plots accompany the record. The Cα contact map visualizes the tertiary structure as a 2D adjacency matrix (8 Å cutoff, sequence-local contacts suppressed). The Ramachandran plot shows the distribution of backbone (φ, ψ) torsions, with points in the α and β basins reflecting secondary structure content. The PAE plot shows AlphaFold's inter-residue confidence as a color matrix.

Q: What is the amino-acid chain?
A: The amino-acid sequence is the protein's primary structure: the linear order of residues from the N-terminus to the C-terminus, written in one-letter code. Everything else here — the 3D coordinates, the secondary structure, the domain annotations — is ultimately a consequence of this string.

Q: What do the rendered images show?
A: The six renders are orthographic views along the three Cartesian axes in both directions. Representation (cartoon, sticks, or surface) and color scheme (sequence-rainbow or by-chain) vary across proteins so the training set covers all the common visualization conventions.

Q: Where is each backbone atom in 3D?
A: The mmCIF table is the protein's shape written out atom by atom. For each backbone N, Cα, C, and carbonyl O, it records an (x, y, z) coordinate triple in Å plus the residue type, chain letter, and residue number.

Q: How mobile is each atom in the crystal?
A: For experimental (PDB) structures, the B-factor (temperature factor) quantifies the positional spread of each atom in the crystal — a combination of thermal vibration and static disorder — in units of Å². High B-factors mark flexible loops or poorly resolved regions; low B-factors mark the rigid, well-ordered core.

Q: How big and how compact is the whole molecule?
A: Three whole-structure scalars: the radius of gyration (RMS distance of Cα from centroid, in Å), the count of Cα–Cα contacts (pairs closer than 8 Å and separated by more than four residues in sequence — i.e. tertiary, not local, contacts), and the bounding-box dimensions. Together they distinguish compact globular folds from extended fibres or disordered chains.

Q: What does the local fold look like, residue by residue?
A: A 3Di character summarizes, for each residue, the relative orientation of the Cα frame of its nearest spatial neighbor. Because it encodes fold topology rather than chemistry, 3Di alignments detect remote structural similarity that sequence alignment misses.

Q: How confident is the AlphaFold model at each residue?
A: For AlphaFold models, the B-factor field carries pLDDT — the model's own estimate of local accuracy on a 0–100 scale. Regions with pLDDT<50 should be treated as essentially unmodeled; they often correspond to intrinsically disordered segments.